Protein AF-A0A3C0E566-F1 (afdb_monomer_lite)

Radius of gyration: 20.08 Å; chains: 1; bounding box: 46×47×48 Å

pLDDT: mean 87.59, std 10.32, range [46.97, 98.12]

Foldseek 3Di:
DPQDLVLLVVLLVLLLVQLVVQPFLAFAQHLLVSLLLLLLNCVLVVPVVSLVSSVVSLVCSLPDPDLDLFHNRDLLRSLQSVLLCCVVVSDPDDSCVSCVVVVVSNLVVLVVQLVCCVPPNDHDLRRLCSLLSLQVVCVRPVDPSSLVSSVSSLVSLLVSLVVLLVCVVVVPPPRDPVVSLVSLLSSLLSCLRRNPDQRDVVSLVSVLVCVVVVNDAADLSSLLSQCSSCVVVVPVSSNVSSLVRNLVNLVVDDLQQEALQVLLLLLLRDDPDPSSVVSVVVSCCQCRPPPPVSNVVSNVNNQDPVSSSCGPNSNSSSVSVSSSCVVVVDCSCVSVSND

Sequence (339 aa):
MEINEALIKKAAEHVMLNSCSVSSSGLFNGKAGMSLALFEVARFLEDEYIEDQALQTLQESLLTKTNNPGFENGLSGIGYVLLYLTKNKLVEADFDELFGDKLQFIYEHADKLCDDFITNGVLPMCDMRMIYFLDIYHKCVDSNRSSELKEKLLTVYCEKLRNLLSDTLREKEGVSKIDYMLYLEEFIKMADKCCNSVLPSVLVDSYISEYEDGRWMSRVLLSNSLYVMSEKAGNQRWKDSALCQTDIALQSVDVRVETLRTMTDILFCNLPLKSYQEKSDEIRNHLFTTDGQKLTQNLSRAISHKNMSAGYASGMSRLLLCAVNEYTGRKRNEVLRPL

Secondary structure (DSSP, 8-state):
----HHHHHHHHHHHHHHHTT----STTTSHHHHHHHHHHHHHHHT-HHHHHHHHHHHHHHHT------STTTSHHHHHHHHHHHHHTTSS---HHHHHHHHHHHHHHHHHHHHHHHHHH----GGGTTHHHHHHHHHHHH--HHHHHHHHHHHHHHHHHHHHHHHHHHTT-TT--HHHHHHHHHHHHHHHHHH-SSPPPHHHHHHHHHHHHTTSS---HHHHHHHHHHHHHHT-HHHHHHHHHHHHHHHHT--TTTS-HHHHHHHHH-----HHHHHHHHHHHHHHS-S-HHHHHHHHHHHS-TT----STTTTHHHHHHHHHHHHH---GGGGTTT-

Structure (mmCIF, N/CA/C/O backbone):
data_AF-A0A3C0E566-F1
#
_entry.id   AF-A0A3C0E566-F1
#
loop_
_atom_site.group_PDB
_atom_site.id
_atom_site.type_symbol
_atom_site.label_atom_id
_atom_site.label_alt_id
_atom_site.label_comp_id
_atom_site.label_asym_id
_atom_site.label_entity_id
_atom_site.label_seq_id
_atom_site.pdbx_PDB_ins_code
_atom_site.Cartn_x
_atom_site.Cartn_y
_atom_site.Cartn_z
_atom_site.occupancy
_atom_site.B_iso_or_equiv
_atom_site.auth_seq_id
_atom_site.auth_comp_id
_atom_site.auth_asym_id
_atom_site.auth_atom_id
_atom_site.pdbx_PDB_model_num
ATOM 1 N N . MET A 1 1 ? -14.473 -21.665 8.956 1.00 48.22 1 MET A N 1
ATOM 2 C CA . MET A 1 1 ? -13.443 -21.375 9.972 1.00 48.22 1 MET A CA 1
ATOM 3 C C . MET A 1 1 ? -14.029 -20.304 10.873 1.00 48.22 1 MET A C 1
ATOM 5 O O . MET A 1 1 ? -14.345 -19.241 10.360 1.00 48.22 1 MET A O 1
ATOM 9 N N . GLU A 1 2 ? -14.298 -20.601 12.145 1.00 51.53 2 GLU A N 1
ATOM 10 C CA . GLU A 1 2 ? -14.760 -19.578 13.095 1.00 51.53 2 GLU A CA 1
ATOM 11 C C . GLU A 1 2 ? -13.546 -18.750 13.517 1.00 51.53 2 GLU A C 1
ATOM 13 O O . GLU A 1 2 ? -12.666 -19.233 14.230 1.00 51.53 2 GLU A O 1
ATOM 18 N N . ILE A 1 3 ? -13.451 -17.521 13.012 1.00 60.03 3 ILE A N 1
ATOM 19 C CA . ILE A 1 3 ? -12.463 -16.556 13.492 1.00 60.03 3 ILE A CA 1
ATOM 20 C C . ILE A 1 3 ? -12.854 -16.195 14.925 1.00 60.03 3 ILE A C 1
ATOM 22 O O . ILE A 1 3 ? -13.964 -15.736 15.180 1.00 60.03 3 ILE A O 1
ATOM 26 N N . ASN A 1 4 ? -11.944 -16.449 15.861 1.00 73.06 4 ASN A N 1
ATOM 27 C CA . ASN A 1 4 ? -12.194 -16.298 17.287 1.00 73.06 4 ASN A CA 1
ATOM 28 C C . ASN A 1 4 ? -12.083 -14.817 17.692 1.00 73.06 4 ASN A C 1
ATOM 30 O O . ASN A 1 4 ? -11.008 -14.227 17.598 1.00 73.06 4 ASN A O 1
ATOM 34 N N . GLU A 1 5 ? -13.160 -14.211 18.183 1.00 79.25 5 GLU A N 1
ATOM 35 C CA . GLU A 1 5 ? -13.158 -12.830 18.694 1.00 79.25 5 GLU A CA 1
ATOM 36 C C . GLU A 1 5 ? -12.088 -12.606 19.775 1.00 79.25 5 GLU A C 1
ATOM 38 O O . GLU A 1 5 ? -11.439 -11.560 19.802 1.00 79.25 5 GLU A O 1
ATOM 43 N N . ALA A 1 6 ? -11.795 -13.622 20.598 1.00 77.06 6 ALA A N 1
ATOM 44 C CA . ALA A 1 6 ? -10.725 -13.557 21.593 1.00 77.06 6 ALA A CA 1
ATOM 45 C C . ALA A 1 6 ? -9.328 -13.417 20.957 1.00 77.06 6 ALA A C 1
ATOM 47 O O . ALA A 1 6 ? -8.440 -12.788 21.534 1.00 77.06 6 ALA A O 1
ATOM 48 N N . LEU A 1 7 ? -9.125 -13.973 19.756 1.00 76.38 7 LEU A N 1
ATOM 49 C CA . LEU A 1 7 ? -7.888 -13.814 18.986 1.00 76.38 7 LEU A CA 1
ATOM 50 C C . LEU A 1 7 ? -7.750 -12.381 18.475 1.00 76.38 7 LEU A C 1
ATOM 52 O O . LEU A 1 7 ? -6.682 -11.787 18.623 1.00 76.38 7 LEU A O 1
ATOM 56 N N . ILE A 1 8 ? -8.829 -11.820 17.919 1.00 83.44 8 ILE A N 1
ATOM 5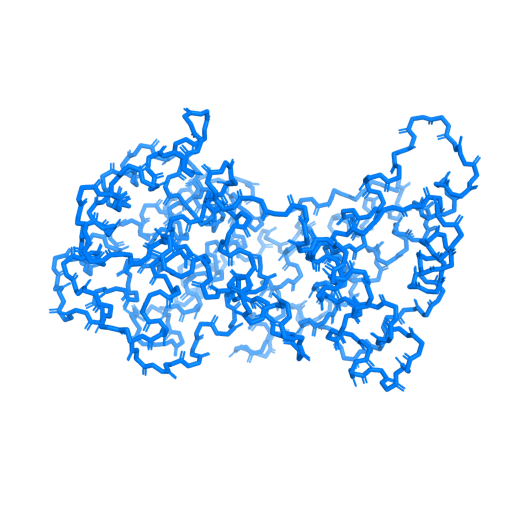7 C CA . ILE A 1 8 ? -8.860 -10.428 17.450 1.00 83.44 8 ILE A CA 1
ATOM 58 C C . ILE A 1 8 ? -8.582 -9.481 18.620 1.00 83.44 8 ILE A C 1
ATOM 60 O O . ILE A 1 8 ? -7.724 -8.608 18.501 1.00 83.44 8 ILE A O 1
ATOM 64 N N . LYS A 1 9 ? -9.222 -9.707 19.774 1.00 85.62 9 LYS A N 1
ATOM 65 C CA . LYS A 1 9 ? -9.012 -8.904 20.983 1.00 85.62 9 LYS A CA 1
ATOM 66 C C . LYS A 1 9 ? -7.562 -8.959 21.470 1.00 85.62 9 LYS A C 1
ATOM 68 O O . LYS A 1 9 ? -6.945 -7.916 21.655 1.00 85.62 9 LYS A O 1
ATOM 73 N N . LYS A 1 10 ? -6.961 -10.151 21.557 1.00 80.12 10 LYS A N 1
ATOM 74 C CA . LYS A 1 10 ? -5.549 -10.311 21.952 1.00 80.12 10 LYS A CA 1
ATOM 75 C C . LYS A 1 10 ? -4.575 -9.641 20.971 1.00 80.12 10 LYS A C 1
ATOM 77 O O . LYS A 1 10 ? -3.567 -9.065 21.378 1.00 80.12 10 LYS A O 1
ATOM 82 N N . ALA A 1 11 ? -4.846 -9.724 19.670 1.00 81.38 11 ALA A N 1
ATOM 83 C CA . ALA A 1 11 ? -4.032 -9.051 18.661 1.00 81.38 11 ALA A CA 1
ATOM 84 C C . ALA A 1 11 ? -4.192 -7.520 18.727 1.00 81.38 11 ALA A C 1
ATOM 86 O O . ALA A 1 11 ? -3.204 -6.802 18.576 1.00 81.38 11 ALA A O 1
ATOM 87 N N . ALA A 1 12 ? -5.395 -7.018 19.020 1.00 88.69 12 ALA A N 1
ATOM 88 C CA . ALA A 1 12 ? -5.642 -5.598 19.254 1.00 88.69 12 ALA A CA 1
ATOM 89 C C . ALA A 1 12 ? -4.923 -5.095 20.514 1.00 88.69 12 ALA A C 1
ATOM 91 O O . ALA A 1 12 ? -4.249 -4.072 20.447 1.00 88.69 12 ALA A O 1
ATOM 92 N N . GLU A 1 13 ? -4.953 -5.846 21.619 1.00 86.69 13 GLU A N 1
ATOM 93 C CA . GLU A 1 13 ? -4.170 -5.557 22.833 1.00 86.69 13 GLU A CA 1
ATOM 94 C C . GLU A 1 13 ? -2.675 -5.432 22.532 1.00 86.69 13 GLU A C 1
ATOM 96 O O . GLU A 1 13 ? -2.017 -4.503 22.999 1.00 86.69 13 GLU A O 1
ATOM 101 N N . HIS A 1 14 ? -2.136 -6.319 21.692 1.00 83.38 14 HIS A N 1
ATOM 102 C CA . HIS A 1 14 ? -0.751 -6.212 21.251 1.00 83.38 14 HIS A CA 1
ATOM 103 C C . HIS A 1 14 ? -0.494 -4.913 20.472 1.00 83.38 14 HIS A C 1
ATOM 105 O O . HIS A 1 14 ? 0.504 -4.242 20.726 1.00 83.38 14 HIS A O 1
ATOM 111 N N . VAL A 1 15 ? -1.378 -4.528 19.547 1.00 87.19 15 VAL A N 1
ATOM 112 C CA . VAL A 1 15 ? -1.248 -3.263 18.802 1.00 87.19 15 VAL A CA 1
ATOM 113 C C . VAL A 1 15 ? -1.326 -2.060 19.749 1.00 87.19 15 VAL A C 1
ATOM 115 O O . VAL A 1 15 ? -0.464 -1.189 19.664 1.00 87.19 15 VAL A O 1
ATOM 118 N N . MET A 1 16 ? -2.270 -2.038 20.694 1.00 90.00 16 MET A N 1
ATOM 119 C CA . MET A 1 16 ? -2.403 -0.966 21.693 1.00 90.00 16 MET A CA 1
ATOM 120 C C . MET A 1 16 ? -1.145 -0.826 22.562 1.00 90.00 16 MET A C 1
ATOM 122 O O . MET A 1 16 ? -0.615 0.267 22.712 1.00 90.00 16 MET A O 1
ATOM 126 N N . LEU A 1 17 ? -0.594 -1.929 23.080 1.00 85.94 17 LEU A N 1
ATOM 127 C CA . LEU A 1 17 ? 0.624 -1.880 23.902 1.00 85.94 17 LEU A CA 1
ATOM 128 C C . LEU A 1 17 ? 1.835 -1.338 23.132 1.00 85.94 17 LEU A C 1
ATOM 130 O O . LEU A 1 17 ? 2.677 -0.636 23.692 1.00 85.94 17 LEU A O 1
ATOM 134 N N . ASN A 1 18 ? 1.933 -1.665 21.844 1.00 82.19 18 ASN A N 1
ATOM 135 C CA . ASN A 1 18 ? 3.047 -1.223 21.018 1.00 82.19 18 ASN A CA 1
ATOM 136 C C . ASN A 1 18 ? 2.892 0.224 20.534 1.00 82.19 18 ASN A C 1
ATOM 138 O O . ASN A 1 18 ? 3.918 0.871 20.310 1.00 82.19 18 ASN A O 1
ATOM 142 N N . SER A 1 19 ? 1.670 0.756 20.389 1.00 83.75 19 SER A N 1
ATOM 143 C CA . SER A 1 19 ? 1.459 2.122 19.874 1.00 83.75 19 SER A CA 1
ATOM 144 C C . SER A 1 19 ? 2.127 3.169 20.767 1.00 83.75 19 SER A C 1
ATOM 146 O O . SER A 1 19 ? 2.705 4.129 20.256 1.00 83.75 19 SER A O 1
ATOM 148 N N . CYS A 1 20 ? 2.189 2.912 22.077 1.00 80.56 20 CYS A N 1
ATOM 149 C CA . CYS A 1 20 ? 2.892 3.725 23.070 1.00 80.56 20 CYS A CA 1
ATOM 150 C C . CYS A 1 20 ? 4.398 3.901 22.790 1.00 80.56 20 CYS A C 1
ATOM 152 O O . CYS A 1 20 ? 5.000 4.877 23.234 1.00 80.56 20 CYS A O 1
ATOM 154 N N . SER A 1 21 ? 5.022 2.961 22.076 1.00 80.69 21 SER A N 1
ATOM 155 C CA . SER A 1 21 ? 6.476 2.920 21.840 1.00 80.69 21 SER A CA 1
ATOM 156 C C . SER A 1 21 ? 6.900 3.375 20.439 1.00 80.69 21 SER A C 1
ATOM 158 O O . SER A 1 21 ? 8.085 3.589 20.182 1.00 80.69 21 SER A O 1
ATOM 160 N N . VAL A 1 22 ? 5.941 3.527 19.522 1.00 82.94 22 VAL A N 1
ATOM 161 C CA . VAL A 1 22 ? 6.206 3.879 18.125 1.00 82.94 22 VAL A CA 1
ATOM 162 C C . VAL A 1 22 ? 6.379 5.393 17.995 1.00 82.94 22 VAL A C 1
ATOM 164 O O . VAL A 1 22 ? 5.516 6.168 18.397 1.00 82.94 22 VAL A O 1
ATOM 167 N N . SER A 1 23 ? 7.495 5.819 17.400 1.00 82.19 23 SER A N 1
ATOM 168 C CA . SER A 1 23 ? 7.801 7.236 17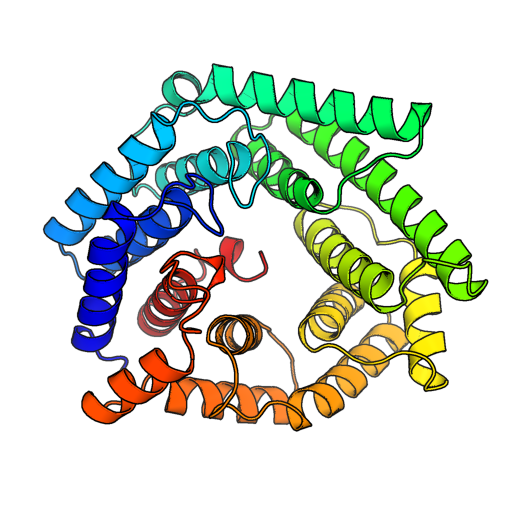.152 1.00 82.19 23 SER A CA 1
ATOM 169 C C . SER A 1 23 ? 7.334 7.744 15.786 1.00 82.19 23 SER A C 1
ATOM 171 O O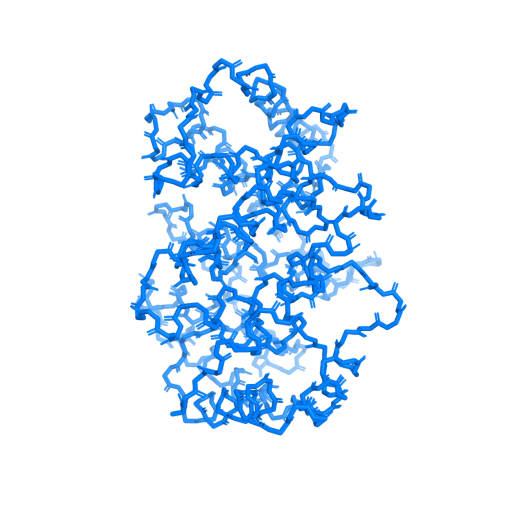 . SER A 1 23 ? 7.228 8.952 15.589 1.00 82.19 23 SER A O 1
ATOM 173 N N . SER A 1 24 ? 7.071 6.844 14.835 1.00 86.25 24 SER A N 1
ATOM 174 C CA . SER A 1 24 ? 6.545 7.203 13.516 1.00 86.25 24 SER A CA 1
ATOM 175 C C . SER A 1 24 ? 5.040 7.466 13.587 1.00 86.25 24 SER A C 1
ATOM 177 O O . SER A 1 24 ? 4.318 6.833 14.361 1.00 86.25 24 SER A O 1
ATOM 179 N N . SER A 1 25 ? 4.547 8.368 12.743 1.00 89.25 25 SER A N 1
ATOM 180 C CA . SER A 1 25 ? 3.140 8.795 12.781 1.00 89.25 25 SER A CA 1
ATOM 181 C C . SER A 1 25 ? 2.348 8.385 11.546 1.00 89.25 25 SER A C 1
ATOM 183 O O . SER A 1 25 ? 1.128 8.288 11.641 1.00 89.25 25 SER A O 1
ATOM 185 N N . GLY A 1 26 ? 3.017 8.072 10.430 1.00 90.06 26 GLY A N 1
ATOM 186 C CA . GLY A 1 26 ? 2.381 7.664 9.171 1.00 90.06 26 GLY A CA 1
ATOM 187 C C . GLY A 1 26 ? 1.670 6.307 9.208 1.00 90.06 26 GLY A C 1
ATOM 188 O O . GLY A 1 26 ? 1.509 5.687 10.259 1.00 90.06 26 GLY A O 1
ATOM 189 N N . LEU A 1 27 ? 1.230 5.832 8.040 1.00 90.31 27 LEU A N 1
ATOM 190 C CA . LEU A 1 27 ? 0.408 4.623 7.947 1.00 90.31 27 LEU A CA 1
ATOM 191 C C . LEU A 1 27 ? 1.218 3.343 8.204 1.00 90.31 27 LEU A C 1
ATOM 193 O O . LEU A 1 27 ? 0.841 2.520 9.030 1.00 90.31 27 LEU A O 1
ATOM 197 N N . PHE A 1 28 ? 2.330 3.152 7.494 1.00 86.88 28 PHE A N 1
ATOM 198 C CA . PHE A 1 28 ? 3.031 1.865 7.462 1.00 86.88 28 PHE A CA 1
ATOM 199 C C . PHE A 1 28 ? 3.712 1.541 8.778 1.00 86.88 28 PHE A C 1
ATOM 201 O O . PHE A 1 28 ? 3.502 0.476 9.354 1.00 86.88 28 PHE A O 1
ATOM 208 N N . ASN A 1 29 ? 4.532 2.463 9.258 1.00 84.06 29 ASN A N 1
ATOM 209 C CA . ASN A 1 29 ? 5.354 2.203 10.434 1.00 84.06 29 ASN A CA 1
ATOM 210 C C . ASN A 1 29 ? 4.883 2.988 11.655 1.00 84.06 29 ASN A C 1
ATOM 212 O O . ASN A 1 29 ? 5.578 2.971 12.667 1.00 84.06 29 ASN A O 1
ATOM 216 N N . GLY A 1 30 ? 3.754 3.694 11.549 1.00 87.88 30 GLY A N 1
ATOM 217 C CA . GLY A 1 30 ? 3.347 4.690 12.523 1.00 87.88 30 GLY A CA 1
ATOM 218 C C . GLY A 1 30 ? 1.956 4.504 13.111 1.00 87.88 30 GLY A C 1
ATOM 219 O O . GLY A 1 30 ? 1.185 3.615 12.740 1.00 87.88 30 GLY A O 1
ATOM 220 N N . LYS A 1 31 ? 1.655 5.394 14.058 1.00 92.31 31 LYS A N 1
ATOM 221 C CA . LYS A 1 31 ? 0.421 5.392 14.850 1.00 92.31 31 LYS A CA 1
ATOM 222 C C . LYS A 1 31 ? -0.851 5.488 14.007 1.00 92.31 31 LYS A C 1
ATOM 224 O O . LYS A 1 31 ? -1.850 4.890 14.390 1.00 92.31 31 LYS A O 1
ATOM 229 N N . ALA A 1 32 ? -0.829 6.155 12.849 1.00 93.25 32 ALA A N 1
ATOM 230 C CA . ALA A 1 32 ? -2.021 6.270 12.005 1.00 93.25 32 ALA A CA 1
ATOM 231 C C . ALA A 1 32 ? -2.500 4.907 11.468 1.00 93.25 32 ALA A C 1
ATOM 233 O O . ALA A 1 32 ? -3.693 4.618 11.484 1.00 93.25 32 ALA A O 1
ATOM 234 N N . GLY A 1 33 ? -1.598 4.024 11.025 1.00 91.50 33 GLY A N 1
ATOM 235 C CA . GLY A 1 33 ? -2.018 2.688 10.575 1.00 91.50 33 GLY A CA 1
ATOM 236 C C . GLY A 1 33 ? -2.496 1.794 11.712 1.00 91.50 33 GLY A C 1
ATOM 237 O O . GLY A 1 33 ? -3.386 0.965 11.516 1.00 91.50 33 GLY A O 1
ATOM 238 N N . MET A 1 34 ? -1.937 1.990 12.907 1.00 92.06 34 MET A N 1
ATOM 239 C CA . MET A 1 34 ? -2.367 1.291 14.115 1.00 92.06 34 MET A CA 1
ATOM 240 C C . MET A 1 34 ? -3.773 1.731 14.527 1.00 92.06 34 MET A C 1
ATOM 242 O O . MET A 1 34 ? -4.631 0.872 14.721 1.00 92.06 34 MET A O 1
ATOM 246 N N . SER A 1 35 ? -4.036 3.042 14.589 1.00 94.94 35 SER A N 1
ATOM 247 C CA . SER A 1 35 ? -5.359 3.569 14.940 1.00 94.94 35 SER A CA 1
ATOM 248 C C . SER A 1 35 ? -6.424 3.124 13.947 1.00 94.94 35 SER A C 1
ATOM 250 O O . SER A 1 35 ? -7.491 2.691 14.370 1.00 94.94 35 SER A O 1
ATOM 252 N N . LEU A 1 36 ? -6.124 3.128 12.642 1.00 93.88 36 LEU A N 1
ATOM 253 C CA . LEU A 1 36 ? -7.052 2.639 11.623 1.00 93.88 36 LEU A CA 1
ATOM 254 C C . LEU A 1 36 ? -7.506 1.201 11.910 1.00 93.88 36 LEU A C 1
ATOM 256 O O . LEU A 1 36 ? -8.701 0.910 11.871 1.00 93.88 36 LEU A O 1
ATOM 260 N N . ALA A 1 37 ? -6.563 0.298 12.196 1.00 92.19 37 ALA A N 1
ATOM 261 C CA . ALA A 1 37 ? -6.901 -1.092 12.487 1.00 92.19 37 ALA A CA 1
ATOM 262 C C . ALA A 1 37 ? -7.684 -1.229 13.798 1.00 92.19 37 ALA A C 1
ATOM 264 O O . ALA A 1 37 ? -8.624 -2.019 13.857 1.00 92.19 37 ALA A O 1
ATOM 265 N N . LEU A 1 38 ? -7.338 -0.445 14.822 1.00 94.50 38 LEU A N 1
ATOM 266 C CA . LEU A 1 38 ? -8.049 -0.452 16.098 1.00 94.50 38 LEU A CA 1
ATOM 267 C C . LEU A 1 38 ? -9.488 0.063 15.963 1.00 94.50 38 LEU A C 1
ATOM 269 O O . LEU A 1 38 ? -10.377 -0.571 16.511 1.00 94.50 38 LEU A O 1
ATOM 273 N N . PHE A 1 39 ? -9.755 1.111 15.175 1.00 95.31 39 PHE A N 1
ATOM 274 C CA . PHE A 1 39 ? -11.127 1.572 14.906 1.00 95.31 39 PHE A CA 1
ATOM 275 C C . PHE A 1 39 ? -11.980 0.505 14.210 1.00 95.31 39 PHE A C 1
ATOM 277 O O . PHE A 1 39 ? -13.151 0.312 14.541 1.00 95.31 39 PHE A O 1
ATOM 284 N N . GLU A 1 40 ? -11.405 -0.212 13.241 1.00 92.44 40 GLU A N 1
ATOM 285 C CA . GLU A 1 40 ? -12.104 -1.308 12.565 1.00 92.44 40 GLU A CA 1
ATOM 286 C C . GLU A 1 40 ? -12.416 -2.467 13.519 1.00 92.44 40 GLU A C 1
ATOM 288 O O . GLU A 1 40 ? -13.513 -3.027 13.461 1.00 92.44 40 GLU A O 1
ATOM 293 N N . VAL A 1 41 ? -11.488 -2.790 14.424 1.00 92.44 41 VAL A N 1
ATOM 294 C CA . VAL A 1 41 ? -11.697 -3.801 15.469 1.00 92.44 41 VAL A CA 1
ATOM 295 C C . VAL A 1 41 ? -12.719 -3.341 16.507 1.00 92.44 41 VAL A C 1
ATOM 297 O O . VAL A 1 41 ? -13.609 -4.118 16.836 1.00 92.44 41 VAL A O 1
ATOM 300 N N . ALA A 1 42 ? -12.633 -2.103 16.993 1.00 94.69 42 ALA A N 1
ATOM 301 C CA . ALA A 1 42 ? -13.544 -1.551 17.992 1.00 94.69 42 ALA A CA 1
ATOM 302 C C . ALA A 1 42 ? -14.990 -1.591 17.500 1.00 94.69 42 ALA A C 1
ATOM 304 O O . ALA A 1 42 ? -15.860 -2.138 18.168 1.00 94.69 42 ALA A O 1
ATOM 305 N N . ARG A 1 43 ? -15.228 -1.135 16.264 1.00 92.00 43 ARG A N 1
ATOM 306 C CA . ARG A 1 43 ? -16.548 -1.224 15.631 1.00 92.00 43 ARG A CA 1
ATOM 307 C C . ARG A 1 43 ? -17.014 -2.666 15.443 1.00 92.00 43 ARG A C 1
ATOM 309 O O . ARG A 1 43 ? -18.212 -2.921 15.439 1.00 92.00 43 ARG A O 1
ATOM 316 N N . PHE A 1 44 ? -16.096 -3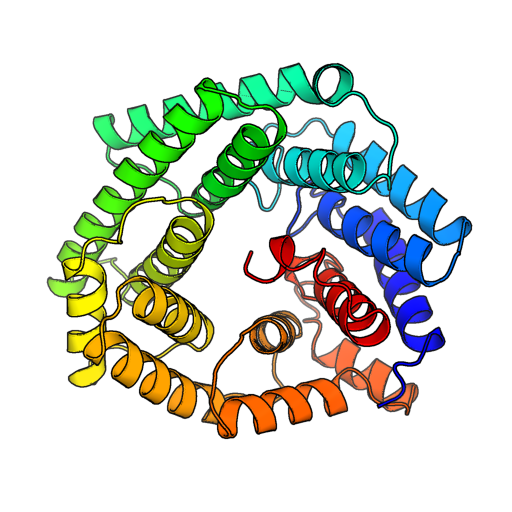.587 15.161 1.00 90.25 44 PHE A N 1
ATOM 317 C CA . PHE A 1 44 ? -16.435 -4.994 14.974 1.00 90.25 44 PHE A CA 1
ATOM 318 C C . PHE A 1 44 ? -16.848 -5.666 16.290 1.00 90.25 44 PHE A C 1
ATOM 320 O O . PHE A 1 44 ? -17.840 -6.385 16.303 1.00 90.25 44 PHE A O 1
ATOM 327 N N . LEU A 1 45 ? -16.100 -5.420 17.366 1.00 91.62 45 LEU A N 1
ATOM 328 C CA . LEU A 1 45 ? -16.344 -5.994 18.691 1.00 91.62 45 LEU A CA 1
ATOM 329 C C . LEU A 1 45 ? -17.356 -5.198 19.528 1.00 91.62 45 LEU A C 1
ATOM 331 O O . LEU A 1 45 ? -17.706 -5.654 20.611 1.00 91.62 45 LEU A O 1
ATOM 335 N N . GLU A 1 46 ? -17.778 -4.023 19.053 1.00 93.19 46 GLU A N 1
ATOM 336 C CA . GLU A 1 46 ? -18.557 -3.041 19.823 1.00 93.19 46 GLU A CA 1
ATOM 337 C C . GLU A 1 46 ? -17.869 -2.706 21.165 1.00 93.19 46 GLU A C 1
ATOM 339 O O . GLU A 1 46 ? -18.496 -2.641 22.219 1.00 93.19 46 GLU A O 1
ATOM 344 N N . ASP A 1 47 ? -16.540 -2.540 21.125 1.00 95.44 47 ASP A N 1
ATOM 345 C CA . ASP A 1 47 ? -15.683 -2.360 22.305 1.00 95.44 47 ASP A CA 1
ATOM 346 C C . ASP A 1 47 ? -15.208 -0.899 22.417 1.00 95.44 47 ASP A C 1
ATOM 348 O O . ASP A 1 47 ? -14.242 -0.490 21.764 1.00 95.44 47 ASP A O 1
ATOM 352 N N . GLU A 1 48 ? -15.895 -0.122 23.264 1.00 96.56 48 GLU A N 1
ATOM 353 C CA . GLU A 1 48 ? -15.627 1.307 23.509 1.00 96.56 48 GLU A CA 1
ATOM 354 C C . GLU A 1 48 ? -14.195 1.562 24.005 1.00 96.56 48 GLU A C 1
ATOM 356 O O . GLU A 1 48 ? -13.576 2.559 23.644 1.00 96.56 48 GLU A O 1
ATOM 361 N N . TYR A 1 49 ? -13.612 0.637 24.777 1.00 96.50 49 TYR A N 1
ATOM 362 C CA . TYR A 1 49 ? -12.242 0.804 25.264 1.00 96.50 49 TYR A CA 1
ATOM 363 C C . TYR A 1 49 ? -11.232 0.776 24.111 1.00 96.50 49 TYR A C 1
ATOM 365 O O . TYR A 1 49 ? -10.296 1.577 24.082 1.00 96.50 49 TYR A O 1
ATOM 373 N N . ILE A 1 50 ? -11.417 -0.124 23.140 1.00 96.19 50 ILE A N 1
ATOM 374 C CA . ILE A 1 50 ? -10.555 -0.174 21.950 1.00 96.19 50 ILE A CA 1
ATOM 375 C C . ILE A 1 50 ? -10.750 1.089 21.103 1.00 96.19 50 ILE A C 1
ATOM 377 O O . 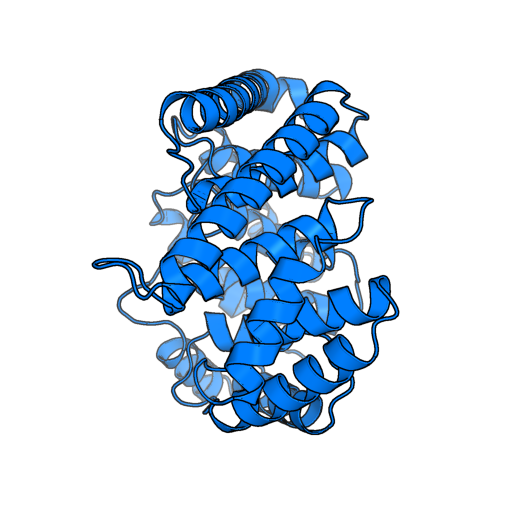ILE A 1 50 ? -9.774 1.602 20.552 1.00 96.19 50 ILE A O 1
ATOM 381 N N . GLU A 1 51 ? -11.977 1.606 21.015 1.00 97.62 51 GLU A N 1
ATOM 382 C CA . GLU A 1 51 ? -12.280 2.848 20.299 1.00 97.62 51 GLU A CA 1
ATOM 383 C C . GLU A 1 51 ? -11.563 4.055 20.917 1.00 97.62 51 GLU A C 1
ATOM 385 O O . GLU A 1 51 ? -10.863 4.779 20.205 1.00 97.62 51 GLU A O 1
ATOM 390 N N . ASP A 1 52 ? -11.635 4.216 22.240 1.00 97.56 52 ASP A N 1
ATOM 391 C CA . ASP A 1 52 ? -10.947 5.285 22.972 1.00 97.56 52 ASP A CA 1
ATOM 392 C C . ASP A 1 52 ? -9.427 5.237 22.750 1.00 97.56 52 ASP A C 1
ATOM 394 O O . ASP A 1 52 ? -8.782 6.257 22.484 1.00 97.56 52 ASP A O 1
ATOM 398 N N . GLN A 1 53 ? -8.837 4.036 22.794 1.00 96.31 53 GLN A N 1
ATOM 399 C CA . GLN A 1 53 ? -7.411 3.844 22.513 1.00 96.31 53 GLN A CA 1
ATOM 400 C C . GLN A 1 53 ? -7.062 4.147 21.047 1.00 96.31 53 GLN A C 1
ATOM 402 O O . GLN A 1 53 ? -6.002 4.722 20.762 1.00 96.31 53 GLN A O 1
ATOM 407 N N . ALA A 1 54 ? -7.939 3.793 20.103 1.00 96.75 54 ALA A N 1
ATOM 408 C CA . ALA A 1 54 ? -7.772 4.114 18.688 1.00 96.75 54 ALA A CA 1
ATOM 409 C C . ALA A 1 54 ? -7.791 5.633 18.457 1.00 96.75 54 ALA A C 1
ATOM 411 O O . ALA A 1 54 ? -6.925 6.158 17.746 1.00 96.75 54 ALA A O 1
ATOM 412 N N . LEU A 1 55 ? -8.725 6.340 19.101 1.00 97.50 55 LEU A N 1
ATOM 413 C CA . LEU A 1 55 ? -8.857 7.791 19.025 1.00 97.50 55 LEU A CA 1
ATOM 414 C C . LEU A 1 55 ? -7.638 8.500 19.616 1.00 97.50 55 LEU A C 1
ATOM 416 O O . LEU A 1 55 ? -7.064 9.363 18.951 1.00 97.50 55 LEU A O 1
ATOM 420 N N . GLN A 1 56 ? -7.188 8.097 20.807 1.00 96.50 56 GLN A N 1
ATOM 421 C CA . GLN A 1 56 ? -5.972 8.642 21.413 1.00 96.50 56 GLN A CA 1
ATOM 422 C C . GLN A 1 56 ? -4.759 8.445 20.488 1.00 96.50 56 GLN A C 1
ATOM 424 O O . GLN A 1 56 ? -4.012 9.385 20.209 1.00 96.50 56 GLN A O 1
ATOM 429 N N . THR A 1 57 ? -4.601 7.238 19.936 1.00 95.75 57 THR A N 1
ATOM 430 C CA . THR A 1 57 ? -3.503 6.915 19.013 1.00 95.75 57 THR A CA 1
ATOM 431 C C . THR A 1 57 ? -3.555 7.775 17.738 1.00 95.75 57 THR A C 1
ATOM 433 O O . THR A 1 57 ? -2.517 8.229 17.245 1.00 95.75 57 THR A O 1
ATOM 436 N N . LEU A 1 58 ? -4.753 8.044 17.201 1.00 96.62 58 LEU A N 1
ATOM 437 C CA . LEU A 1 58 ? -4.944 8.940 16.056 1.00 96.62 58 LEU A CA 1
ATOM 438 C C . LEU A 1 58 ? -4.582 10.392 16.398 1.00 96.62 58 LEU A C 1
ATOM 440 O O . LEU A 1 58 ? -3.872 11.036 15.626 1.00 96.62 58 LEU A O 1
ATOM 444 N N . GLN A 1 59 ? -5.039 10.902 17.544 1.00 96.00 59 GLN A N 1
ATOM 445 C CA . GLN A 1 59 ? -4.749 12.266 17.995 1.00 96.00 59 GLN A CA 1
ATOM 446 C C . GLN A 1 59 ? -3.242 12.498 18.144 1.00 96.00 59 GLN A C 1
ATOM 448 O O . GLN A 1 59 ? -2.721 13.507 17.670 1.00 96.00 59 GLN A O 1
ATOM 453 N N . GLU A 1 60 ? -2.514 11.539 18.717 1.00 94.62 60 GLU A N 1
ATOM 454 C CA . GLU A 1 60 ? -1.053 11.604 18.820 1.00 94.62 60 GLU A CA 1
ATOM 455 C C . GLU A 1 60 ? -0.378 11.700 17.442 1.00 94.62 60 GLU A C 1
ATOM 457 O O . GLU A 1 60 ? 0.570 12.470 17.258 1.00 94.62 60 GLU A O 1
ATOM 462 N N . SER A 1 61 ? -0.887 10.966 16.448 1.00 94.25 61 SER A N 1
ATOM 463 C CA . SER A 1 61 ? -0.407 11.063 15.068 1.00 94.25 61 SER A CA 1
ATOM 464 C C . SER A 1 61 ? -0.680 12.450 14.463 1.00 94.25 61 SER A C 1
ATOM 466 O O . SER A 1 61 ? 0.240 13.090 13.950 1.00 94.25 61 SER A O 1
ATOM 468 N N . LEU A 1 62 ? -1.905 12.970 14.602 1.00 94.56 62 LEU A N 1
ATOM 469 C CA . LEU A 1 62 ? -2.319 14.282 14.078 1.00 94.56 62 LEU A CA 1
ATOM 470 C C . LEU A 1 62 ? -1.545 15.461 14.689 1.00 94.56 62 LEU A C 1
ATOM 472 O O . LEU A 1 62 ? -1.290 16.458 14.004 1.00 94.56 62 LEU A O 1
ATOM 476 N N . LEU A 1 63 ? -1.166 15.345 15.964 1.00 92.94 63 LEU A N 1
ATOM 477 C CA . LEU A 1 63 ? -0.400 16.348 16.710 1.00 92.94 63 LEU A CA 1
ATOM 478 C C . LEU A 1 63 ? 1.119 16.228 16.504 1.00 92.94 63 LEU A C 1
ATOM 480 O O . LEU A 1 63 ? 1.882 17.059 17.006 1.00 92.94 63 LEU A O 1
ATOM 484 N N . THR A 1 64 ? 1.586 15.215 15.768 1.00 86.25 64 THR A N 1
ATOM 485 C CA . THR A 1 64 ? 3.018 15.021 15.534 1.00 86.25 64 THR A CA 1
ATOM 486 C C . THR A 1 64 ? 3.597 16.152 14.681 1.00 86.25 64 THR A C 1
ATOM 488 O O . THR A 1 64 ? 3.127 16.437 13.581 1.00 86.25 64 THR A O 1
ATOM 491 N N . LYS A 1 65 ? 4.709 16.735 15.143 1.00 85.62 65 LYS A N 1
ATOM 492 C CA . LYS A 1 65 ? 5.500 17.737 14.408 1.00 85.62 65 LYS A CA 1
ATOM 493 C C . LYS A 1 65 ? 6.474 17.083 13.418 1.00 85.62 65 LYS A C 1
ATOM 495 O O . LYS A 1 65 ? 7.687 17.225 13.551 1.00 85.62 65 LYS A O 1
ATOM 500 N N . THR A 1 66 ? 5.956 16.303 12.472 1.00 86.19 66 THR A N 1
ATOM 501 C CA . THR A 1 66 ? 6.772 15.662 11.428 1.00 86.19 66 THR A CA 1
ATOM 502 C C . THR A 1 66 ? 6.784 16.503 10.157 1.00 86.19 66 THR A C 1
ATOM 504 O O . THR A 1 66 ? 5.738 16.946 9.698 1.00 86.19 66 THR A O 1
ATOM 507 N N . ASN A 1 67 ? 7.968 16.669 9.565 1.00 87.38 67 ASN A N 1
ATOM 508 C CA . ASN A 1 67 ? 8.141 17.287 8.245 1.00 87.38 67 ASN A CA 1
ATOM 509 C C . ASN A 1 67 ? 8.266 16.232 7.136 1.00 87.38 67 ASN A C 1
ATOM 511 O O . ASN A 1 67 ? 8.719 16.541 6.039 1.00 87.38 67 ASN A O 1
ATOM 515 N N . ASN A 1 68 ? 7.942 14.969 7.424 1.00 92.88 68 ASN A N 1
ATOM 516 C CA . ASN A 1 68 ? 7.935 13.915 6.420 1.00 92.88 68 ASN A CA 1
ATOM 517 C C . ASN A 1 68 ? 6.584 13.939 5.683 1.00 92.88 68 ASN A C 1
ATOM 519 O O . ASN A 1 68 ? 5.571 13.639 6.313 1.00 92.88 68 ASN A O 1
ATOM 523 N N . PRO A 1 69 ? 6.527 14.258 4.380 1.00 93.44 69 PRO A N 1
ATOM 524 C CA . PRO A 1 69 ? 5.274 14.270 3.625 1.00 93.44 69 PRO A CA 1
ATOM 525 C C . PRO A 1 69 ? 4.853 12.868 3.157 1.00 93.44 69 PRO A C 1
ATOM 527 O O . PRO A 1 69 ? 3.698 12.661 2.781 1.00 93.44 69 PRO A O 1
ATOM 530 N N . GLY A 1 70 ? 5.769 11.896 3.188 1.00 91.88 70 GLY A N 1
ATOM 531 C CA . GLY A 1 70 ? 5.598 10.560 2.633 1.00 91.88 70 GLY A CA 1
ATOM 532 C C . GLY A 1 70 ? 4.522 9.724 3.327 1.00 91.88 70 GLY A C 1
ATOM 533 O O . GLY A 1 70 ? 4.112 9.977 4.459 1.00 91.88 70 GLY A O 1
ATOM 534 N N . PHE A 1 71 ? 4.062 8.689 2.633 1.00 90.50 71 PHE A N 1
ATOM 535 C CA . PHE A 1 71 ? 2.890 7.913 3.041 1.00 90.50 71 PHE A CA 1
ATOM 536 C C . PHE A 1 71 ? 3.185 6.947 4.196 1.00 90.50 71 PHE A C 1
ATOM 538 O O . PHE A 1 71 ? 2.393 6.766 5.122 1.00 90.50 71 PHE A O 1
ATOM 545 N N . GLU A 1 72 ? 4.365 6.329 4.165 1.00 88.44 72 GLU A N 1
ATOM 546 C CA . GLU A 1 72 ? 4.718 5.264 5.102 1.00 88.44 72 GLU A CA 1
ATOM 547 C C . GLU A 1 72 ? 4.922 5.761 6.537 1.00 88.44 72 GLU A C 1
ATOM 549 O O . GLU A 1 72 ? 4.556 5.082 7.498 1.00 88.44 72 GLU A O 1
ATOM 554 N N . ASN A 1 73 ? 5.516 6.946 6.671 1.00 88.88 73 ASN A N 1
ATOM 555 C CA . ASN A 1 73 ? 6.013 7.484 7.938 1.00 88.88 73 ASN A CA 1
ATOM 556 C C . ASN A 1 73 ? 5.506 8.899 8.238 1.00 88.88 73 ASN A C 1
ATOM 558 O O . ASN A 1 73 ? 5.811 9.445 9.298 1.00 88.88 73 ASN A O 1
ATOM 562 N N . GLY A 1 74 ? 4.766 9.503 7.312 1.00 92.12 74 GLY A N 1
ATOM 563 C CA . GLY A 1 74 ? 4.535 10.936 7.283 1.00 92.12 74 GLY A CA 1
ATOM 564 C C . GLY A 1 74 ? 3.097 11.340 6.985 1.00 92.12 74 GLY A C 1
ATOM 565 O O . GLY A 1 74 ? 2.157 10.549 7.086 1.00 92.12 74 GLY A O 1
ATOM 566 N N . LEU A 1 75 ? 2.952 12.617 6.642 1.00 95.94 75 LEU A N 1
ATOM 567 C CA . LEU A 1 75 ? 1.693 13.351 6.614 1.00 95.94 75 LEU A CA 1
ATOM 568 C C . LEU A 1 75 ? 0.671 12.751 5.644 1.00 95.94 75 LEU A C 1
ATOM 570 O O . LEU A 1 75 ? -0.485 12.609 6.025 1.00 95.94 75 LEU A O 1
ATOM 574 N N . SER A 1 76 ? 1.057 12.328 4.437 1.00 95.44 76 SER A N 1
ATOM 575 C CA . SER A 1 76 ? 0.081 11.753 3.492 1.00 95.44 76 SER A CA 1
ATOM 576 C C . SER A 1 76 ? -0.548 10.447 3.995 1.00 95.44 76 SER A C 1
ATOM 578 O O . SER A 1 76 ? -1.716 10.184 3.714 1.00 95.44 76 SER A O 1
ATOM 580 N N . GLY A 1 77 ? 0.167 9.662 4.810 1.00 94.25 77 GLY A N 1
ATOM 581 C CA . GLY A 1 77 ? -0.402 8.492 5.484 1.00 94.25 77 GLY A CA 1
ATOM 582 C C . GLY A 1 77 ? -1.387 8.870 6.592 1.00 94.25 77 GLY A C 1
ATOM 583 O O . GLY A 1 77 ? -2.437 8.246 6.722 1.00 94.25 77 GLY A O 1
ATOM 584 N N . ILE A 1 78 ? -1.076 9.919 7.360 1.00 95.75 78 ILE A N 1
ATOM 585 C CA . ILE A 1 78 ? -1.954 10.449 8.418 1.00 95.75 78 ILE A CA 1
ATOM 586 C C . ILE A 1 78 ? -3.243 11.008 7.807 1.00 95.75 78 ILE A C 1
ATOM 588 O O . ILE A 1 78 ? -4.337 10.648 8.238 1.00 95.75 78 ILE A O 1
ATOM 592 N N . GLY A 1 79 ? -3.112 11.836 6.767 1.00 95.88 79 GLY A N 1
ATOM 593 C CA . GLY A 1 79 ? -4.238 12.412 6.037 1.00 95.88 79 GLY A CA 1
ATOM 594 C C . GLY A 1 79 ? -5.118 11.331 5.414 1.00 95.88 79 GLY A C 1
ATOM 595 O O . GLY A 1 79 ? -6.339 11.387 5.531 1.00 95.88 79 GLY A O 1
ATOM 596 N N . TYR A 1 80 ? -4.522 10.289 4.828 1.00 95.00 80 TYR A N 1
ATOM 597 C CA . TYR A 1 80 ? -5.285 9.146 4.326 1.00 95.00 80 TYR A CA 1
ATOM 598 C C . TYR A 1 80 ? -6.124 8.473 5.423 1.00 95.00 80 TYR A C 1
ATOM 600 O O . TYR A 1 80 ? -7.307 8.211 5.206 1.00 95.00 80 TYR A O 1
ATOM 608 N N . VAL A 1 81 ? -5.543 8.220 6.602 1.00 94.69 81 VAL A N 1
ATOM 609 C CA . VAL A 1 81 ? -6.267 7.594 7.720 1.00 94.69 81 VAL A CA 1
ATOM 610 C C . VAL A 1 81 ? -7.402 8.481 8.214 1.00 94.69 81 VAL A C 1
ATOM 612 O O . VAL A 1 81 ? -8.516 7.986 8.358 1.00 94.69 81 VAL A O 1
ATOM 615 N N . LEU A 1 82 ? -7.160 9.779 8.420 1.00 96.31 82 LEU A N 1
ATOM 616 C CA . LEU A 1 82 ? -8.207 10.714 8.838 1.00 96.31 82 LEU A CA 1
ATOM 617 C C . LEU A 1 82 ? -9.374 10.707 7.840 1.00 96.31 82 LEU A C 1
ATOM 619 O O . LEU A 1 82 ? -10.521 10.502 8.226 1.00 96.31 82 LEU A O 1
ATOM 623 N N . LEU A 1 83 ? -9.071 10.823 6.546 1.00 94.56 83 LEU A N 1
ATOM 624 C CA . LEU A 1 83 ? -10.075 10.805 5.486 1.00 94.56 83 LEU A CA 1
ATOM 625 C C . LEU A 1 83 ? -10.851 9.479 5.439 1.00 94.56 83 LEU A C 1
ATOM 627 O O . LEU A 1 83 ? -12.072 9.480 5.268 1.00 94.56 83 LEU A O 1
ATOM 631 N N . TYR A 1 84 ? -10.161 8.347 5.609 1.00 93.31 84 TYR A N 1
ATOM 632 C CA . TYR A 1 84 ? -10.790 7.029 5.676 1.00 93.31 84 TYR A CA 1
ATOM 633 C C . TYR A 1 84 ? -11.774 6.939 6.847 1.00 93.31 84 TYR A C 1
ATOM 635 O O . TYR A 1 84 ? -12.918 6.517 6.652 1.00 93.31 84 TYR A O 1
ATOM 643 N N . LEU A 1 85 ? -11.346 7.332 8.048 1.00 94.31 85 LEU A N 1
ATOM 644 C CA . LEU A 1 85 ? -12.152 7.233 9.264 1.00 94.31 85 LEU A CA 1
ATOM 645 C C . LEU A 1 85 ? -13.387 8.138 9.189 1.00 94.31 85 LEU A C 1
ATOM 647 O O . LEU A 1 85 ? -14.497 7.660 9.437 1.00 94.31 85 LEU A O 1
ATOM 651 N N . THR A 1 86 ? -13.224 9.386 8.740 1.00 93.75 86 THR A N 1
ATOM 652 C CA . THR A 1 86 ? -14.337 10.327 8.554 1.00 93.75 86 THR A CA 1
ATOM 653 C C . THR A 1 86 ? -15.343 9.808 7.527 1.00 93.75 86 THR A C 1
ATOM 655 O O . THR A 1 86 ? -16.539 9.707 7.806 1.00 93.75 86 THR A O 1
ATOM 658 N N . LYS A 1 87 ? -14.877 9.369 6.348 1.00 91.06 87 LYS A N 1
ATOM 659 C CA . LYS A 1 87 ? -15.754 8.847 5.284 1.00 91.06 87 LYS A CA 1
ATOM 660 C C . LYS A 1 87 ? -16.545 7.612 5.718 1.00 91.06 87 LYS A C 1
ATOM 662 O O . LYS A 1 87 ? -17.679 7.409 5.281 1.00 91.06 87 LYS A O 1
ATOM 667 N N . ASN A 1 88 ? -15.951 6.777 6.566 1.00 90.19 88 ASN A N 1
ATOM 668 C CA . ASN A 1 88 ? -16.582 5.566 7.080 1.00 90.19 88 ASN A CA 1
ATOM 669 C C . ASN A 1 88 ? -17.399 5.790 8.362 1.00 90.19 88 ASN A C 1
ATOM 671 O O . ASN A 1 88 ? -17.887 4.800 8.917 1.00 90.19 88 ASN A O 1
ATOM 675 N N . LYS A 1 89 ? -17.580 7.047 8.798 1.00 92.75 89 LYS A N 1
ATOM 676 C CA . LYS A 1 89 ? -18.305 7.427 10.022 1.00 92.75 89 LYS A CA 1
ATOM 677 C C . LYS A 1 89 ? -17.755 6.740 11.277 1.00 92.75 89 LYS A C 1
ATOM 679 O O . LYS A 1 89 ? -18.519 6.331 12.142 1.00 92.75 89 LYS A O 1
ATOM 684 N N . LEU A 1 90 ? -16.437 6.545 11.312 1.00 92.88 90 LEU A N 1
ATOM 685 C CA . LEU A 1 90 ? -15.706 6.049 12.481 1.00 92.88 90 LEU A CA 1
ATOM 686 C C . LEU A 1 90 ? -15.228 7.201 13.367 1.00 92.88 90 LEU A C 1
ATOM 688 O O . LEU A 1 90 ? -14.994 7.007 14.548 1.00 92.88 90 LEU A O 1
ATOM 692 N N . VAL A 1 91 ? -15.070 8.390 12.786 1.00 95.19 91 VAL A N 1
ATOM 693 C CA . VAL A 1 91 ? -14.717 9.624 13.487 1.00 95.19 91 VAL A CA 1
ATOM 694 C C . VAL A 1 91 ? -15.527 10.762 12.872 1.00 95.19 91 VAL A C 1
ATOM 696 O O . VAL A 1 91 ? -15.698 10.813 11.653 1.00 95.19 91 VAL A O 1
ATOM 699 N N . GLU A 1 92 ? -16.019 11.674 13.703 1.00 94.56 92 GLU A N 1
ATOM 700 C CA . GLU A 1 92 ? -16.571 12.954 13.261 1.00 94.56 92 GLU A CA 1
ATOM 701 C C . GLU A 1 92 ? -15.461 14.007 13.315 1.00 94.56 92 GLU A C 1
ATOM 703 O O . GLU A 1 92 ? -14.925 14.308 14.380 1.00 94.56 92 GLU A O 1
ATOM 708 N N . ALA A 1 93 ? -15.055 14.509 12.151 1.00 93.44 93 ALA A N 1
ATOM 709 C CA . ALA A 1 93 ? -13.954 15.454 12.028 1.00 93.44 93 ALA A CA 1
ATOM 710 C C . ALA A 1 93 ? -14.105 16.301 10.763 1.00 93.44 93 ALA A C 1
ATOM 712 O O . ALA A 1 93 ? -14.412 15.762 9.695 1.00 93.44 93 ALA A O 1
ATOM 713 N N . ASP A 1 94 ? -13.813 17.595 10.878 1.00 94.88 94 ASP A N 1
ATOM 714 C CA . ASP A 1 94 ? -13.570 18.461 9.728 1.00 94.88 94 ASP A CA 1
ATOM 715 C C . ASP A 1 94 ? -12.120 18.260 9.259 1.00 94.88 94 ASP A C 1
ATOM 717 O O . ASP A 1 94 ? -11.158 18.499 9.994 1.00 94.88 94 ASP A O 1
ATOM 721 N N . PHE A 1 95 ? -11.962 17.735 8.043 1.00 95.00 95 PHE A N 1
ATOM 722 C CA . PHE A 1 95 ? -10.644 17.417 7.502 1.00 95.00 95 PHE A CA 1
ATOM 723 C C . PHE A 1 95 ? -9.809 18.675 7.266 1.00 95.00 95 PHE A C 1
ATOM 725 O O . PHE A 1 95 ? -8.614 18.677 7.566 1.00 95.00 95 PHE A O 1
ATOM 732 N N . ASP A 1 96 ? -10.419 19.725 6.723 1.00 93.88 96 ASP A N 1
ATOM 733 C CA . ASP A 1 96 ? -9.690 20.921 6.323 1.00 93.88 96 ASP A CA 1
ATOM 734 C C . ASP A 1 96 ? -9.276 21.722 7.562 1.00 93.88 96 ASP A C 1
ATOM 736 O O . ASP A 1 96 ? -8.134 22.181 7.629 1.00 93.88 96 ASP A O 1
ATOM 740 N N . GLU A 1 97 ? -10.128 21.780 8.593 1.00 95.50 97 GLU A N 1
ATOM 741 C CA . GLU A 1 97 ? -9.780 22.387 9.885 1.00 95.50 97 GLU A CA 1
ATOM 742 C C . GLU A 1 97 ? -8.596 21.673 10.564 1.00 95.50 97 GLU A C 1
ATOM 744 O O . GLU A 1 97 ? -7.679 22.316 11.077 1.00 95.50 97 GLU A O 1
ATOM 749 N N . LEU A 1 98 ? -8.572 20.335 10.553 1.00 95.50 98 LEU A N 1
ATOM 750 C CA . LEU A 1 98 ? -7.544 19.557 11.260 1.00 95.50 98 LEU A CA 1
ATOM 751 C C . LEU A 1 98 ? -6.254 19.336 10.453 1.00 95.50 98 LEU A C 1
ATOM 753 O O . LEU A 1 98 ? -5.184 19.082 11.032 1.00 95.50 98 LEU A O 1
ATOM 757 N N . PHE A 1 99 ? -6.346 19.354 9.122 1.00 96.12 99 PHE A N 1
ATOM 758 C CA . PHE A 1 99 ? -5.292 18.853 8.237 1.00 96.12 99 PHE A CA 1
ATOM 759 C C . PHE A 1 99 ? -4.945 19.774 7.058 1.00 96.12 99 PHE A C 1
ATOM 761 O O . PHE A 1 99 ? -3.971 19.482 6.361 1.00 96.12 99 PHE A O 1
ATOM 768 N N . GLY A 1 100 ? -5.649 20.892 6.853 1.00 95.88 100 GLY A N 1
ATOM 769 C CA . GLY A 1 100 ? -5.449 21.797 5.713 1.00 95.88 100 GLY A CA 1
ATOM 770 C C . GLY A 1 100 ? -4.002 22.278 5.536 1.00 95.88 100 GLY A C 1
ATOM 771 O O . GLY A 1 100 ? -3.424 22.116 4.462 1.00 95.88 100 GLY A O 1
ATOM 772 N N . ASP A 1 101 ? -3.358 22.758 6.603 1.00 95.81 101 ASP A N 1
ATOM 773 C CA . ASP A 1 101 ? -1.957 23.216 6.545 1.00 95.81 101 ASP A CA 1
ATOM 774 C C . ASP A 1 101 ? -0.983 22.085 6.169 1.00 95.81 101 ASP A C 1
ATOM 776 O O . ASP A 1 101 ? -0.034 22.267 5.403 1.00 95.81 101 ASP A O 1
ATOM 780 N N . LYS A 1 102 ? -1.229 20.876 6.689 1.00 96.88 102 LYS A N 1
ATOM 781 C CA . LYS A 1 102 ? -0.413 19.688 6.396 1.00 96.88 102 LYS A CA 1
ATOM 782 C C . LYS A 1 102 ? -0.623 19.224 4.953 1.00 96.88 102 LYS A C 1
ATOM 784 O O . LYS A 1 102 ? 0.328 18.771 4.320 1.00 96.88 102 LYS A O 1
ATOM 789 N N . LEU A 1 103 ? -1.843 19.342 4.428 1.00 97.31 103 LEU A N 1
ATOM 790 C CA . LEU A 1 103 ? -2.155 19.077 3.025 1.00 97.31 103 LEU A CA 1
ATOM 791 C C . LEU A 1 103 ? -1.424 20.055 2.101 1.00 97.31 103 LEU A C 1
ATOM 793 O O . LEU A 1 103 ? -0.828 19.622 1.117 1.00 97.31 103 LEU A O 1
ATOM 797 N N . GLN A 1 104 ? -1.406 21.343 2.445 1.00 97.38 104 GLN A N 1
ATOM 798 C CA . GLN A 1 104 ? -0.683 22.352 1.675 1.00 97.38 104 GLN A CA 1
ATOM 799 C C . GLN A 1 104 ? 0.821 22.036 1.600 1.00 97.38 104 GLN A C 1
ATOM 801 O O . GLN A 1 104 ? 1.403 22.059 0.517 1.00 97.38 104 GLN A O 1
ATOM 806 N N . PHE A 1 105 ? 1.432 21.617 2.712 1.00 97.31 105 PHE A N 1
ATOM 807 C CA . PHE A 1 105 ? 2.824 21.152 2.722 1.00 97.31 105 PHE A CA 1
ATOM 808 C C . PHE A 1 105 ? 3.057 19.923 1.821 1.00 97.31 105 PHE A C 1
ATOM 810 O O . PHE A 1 105 ? 4.076 19.832 1.134 1.00 97.31 105 PHE A O 1
ATOM 817 N N . ILE A 1 106 ? 2.116 18.970 1.789 1.00 97.62 106 ILE A N 1
ATOM 818 C CA . ILE A 1 106 ? 2.185 17.808 0.885 1.00 97.62 106 ILE A CA 1
ATOM 819 C C . ILE A 1 106 ? 2.156 18.262 -0.582 1.00 97.62 106 ILE A C 1
ATOM 821 O O . ILE A 1 106 ? 2.921 17.734 -1.389 1.00 97.62 106 ILE A O 1
ATOM 825 N N . TYR A 1 107 ? 1.312 19.238 -0.931 1.00 98.12 107 TYR A N 1
ATOM 826 C CA . TYR A 1 107 ? 1.258 19.787 -2.288 1.00 98.12 107 TYR A CA 1
ATOM 827 C C . TYR A 1 107 ? 2.576 20.432 -2.706 1.00 98.12 107 TYR A C 1
ATOM 829 O O . TYR A 1 107 ? 3.091 20.110 -3.774 1.00 98.12 107 TYR A O 1
ATOM 837 N N . GLU A 1 108 ? 3.153 21.272 -1.850 1.00 97.75 108 GLU A N 1
ATOM 838 C CA . GLU A 1 108 ? 4.434 21.934 -2.118 1.00 97.75 108 GLU A CA 1
ATOM 839 C C . GLU A 1 108 ? 5.576 20.926 -2.305 1.00 97.75 108 GLU A C 1
ATOM 841 O O . GLU A 1 108 ? 6.411 21.079 -3.199 1.00 97.75 108 GLU A O 1
ATOM 846 N N . HIS A 1 109 ? 5.600 19.852 -1.508 1.00 97.06 109 HIS A N 1
ATOM 847 C CA . HIS A 1 109 ? 6.574 18.776 -1.697 1.00 97.06 109 HIS A CA 1
ATOM 848 C C . HIS A 1 109 ? 6.359 18.024 -3.012 1.00 97.06 109 HIS A C 1
ATOM 850 O O . HIS A 1 109 ? 7.327 17.713 -3.700 1.00 97.06 109 HIS A O 1
ATOM 856 N N . ALA A 1 110 ? 5.109 17.740 -3.385 1.00 97.06 110 ALA A N 1
ATOM 857 C CA . ALA A 1 110 ? 4.791 17.060 -4.639 1.00 97.06 110 ALA A CA 1
ATOM 858 C C . ALA A 1 110 ? 5.222 17.872 -5.874 1.00 97.06 110 ALA A C 1
ATOM 860 O O . ALA A 1 110 ? 5.767 17.291 -6.816 1.00 97.06 110 ALA A O 1
ATOM 861 N N . ASP A 1 111 ? 5.035 19.197 -5.866 1.00 97.25 111 ASP A N 1
ATOM 862 C CA . ASP A 1 111 ? 5.584 20.071 -6.914 1.00 97.25 111 ASP A CA 1
ATOM 863 C C . ASP A 1 111 ? 7.105 19.979 -6.958 1.00 97.25 111 ASP A C 1
ATOM 865 O O . ASP A 1 111 ? 7.683 19.723 -8.013 1.00 97.25 111 ASP A O 1
ATOM 869 N N . LYS A 1 112 ? 7.748 20.108 -5.793 1.00 96.25 112 LYS A N 1
ATOM 870 C CA . LYS A 1 112 ? 9.204 20.057 -5.693 1.00 96.25 112 LYS A CA 1
ATOM 871 C C . LYS A 1 112 ? 9.775 18.744 -6.227 1.00 96.25 112 LYS A C 1
ATOM 873 O O . LYS A 1 112 ? 10.792 18.769 -6.905 1.00 96.25 112 LYS A O 1
ATOM 878 N N . LEU A 1 113 ? 9.125 17.606 -5.973 1.00 95.81 113 LEU A N 1
ATOM 879 C CA . LEU A 1 113 ? 9.535 16.316 -6.539 1.00 95.81 113 LEU A CA 1
ATOM 880 C C . LEU A 1 113 ? 9.515 16.323 -8.072 1.00 95.81 113 LEU A C 1
ATOM 882 O O . LEU A 1 113 ? 10.409 15.753 -8.701 1.00 95.81 113 LEU A O 1
ATOM 886 N N . CYS A 1 114 ? 8.509 16.960 -8.674 1.00 94.31 114 CYS A N 1
ATOM 887 C CA . CYS A 1 114 ? 8.437 17.105 -10.125 1.00 94.31 114 CYS A CA 1
ATOM 888 C C . CYS A 1 114 ? 9.581 17.993 -10.640 1.00 94.31 114 CYS A C 1
ATOM 890 O O . CYS A 1 114 ? 10.266 17.613 -11.590 1.00 94.31 114 CYS A O 1
ATOM 892 N N . ASP A 1 115 ? 9.822 19.131 -9.988 1.00 94.69 115 ASP A N 1
ATOM 893 C CA . ASP A 1 115 ? 10.871 20.083 -10.366 1.00 94.69 115 ASP A CA 1
ATOM 894 C C . ASP A 1 115 ? 12.282 19.497 -10.197 1.00 94.69 115 ASP A C 1
ATOM 896 O O . ASP A 1 115 ? 13.129 19.641 -11.085 1.00 94.69 115 ASP A O 1
ATOM 900 N N . ASP A 1 116 ? 12.533 18.794 -9.089 1.00 95.00 116 ASP A N 1
ATOM 901 C CA . ASP A 1 116 ? 13.794 18.106 -8.814 1.00 95.00 116 ASP A CA 1
ATOM 902 C C . ASP A 1 116 ? 14.042 17.029 -9.880 1.00 95.00 116 ASP A C 1
ATOM 904 O O . ASP A 1 116 ? 15.114 17.005 -10.488 1.00 95.00 116 ASP A O 1
ATOM 908 N N . PHE A 1 117 ? 13.043 16.203 -10.215 1.00 93.88 117 PHE A N 1
ATOM 909 C CA . PHE A 1 117 ? 13.195 15.205 -11.275 1.00 93.88 117 PHE A CA 1
ATOM 910 C C . PHE A 1 117 ? 13.540 15.837 -12.631 1.00 93.88 117 PHE A C 1
ATOM 912 O O . PHE A 1 117 ? 14.459 15.363 -13.301 1.00 93.88 117 PHE A O 1
ATOM 919 N N . ILE A 1 118 ? 12.863 16.924 -13.016 1.00 91.69 118 ILE A N 1
ATOM 920 C CA . ILE A 1 118 ? 13.151 17.652 -14.264 1.00 91.69 118 ILE A CA 1
ATOM 921 C C . ILE A 1 118 ? 14.574 18.228 -14.248 1.00 91.69 118 ILE A C 1
ATOM 923 O O . ILE A 1 118 ? 15.280 18.176 -15.254 1.00 91.69 118 ILE A O 1
ATOM 927 N N . THR A 1 119 ? 15.007 18.768 -13.109 1.00 92.75 119 THR A N 1
ATOM 928 C CA . THR A 1 119 ? 16.280 19.491 -12.991 1.00 92.75 119 THR A CA 1
ATOM 929 C C . THR A 1 119 ? 17.484 18.556 -12.880 1.00 92.75 119 THR A C 1
ATOM 931 O O . THR A 1 119 ? 18.537 18.828 -13.455 1.00 92.75 119 THR A O 1
ATOM 934 N N . ASN A 1 120 ? 17.369 17.471 -12.111 1.00 91.62 120 ASN A N 1
ATOM 935 C CA . ASN A 1 120 ? 18.504 16.626 -11.732 1.00 91.62 120 ASN A CA 1
ATOM 936 C C . ASN A 1 120 ? 18.200 15.112 -11.720 1.00 91.62 120 ASN A C 1
ATOM 938 O O . ASN A 1 120 ? 19.078 14.315 -11.384 1.00 91.62 120 ASN A O 1
ATOM 942 N N . GLY A 1 121 ? 16.991 14.685 -12.104 1.00 88.25 121 GLY A N 1
ATOM 943 C CA . GLY A 1 121 ? 16.604 13.271 -12.184 1.00 88.25 121 GLY A CA 1
ATOM 944 C C . GLY A 1 121 ? 16.418 12.570 -10.830 1.00 88.25 121 GLY A C 1
ATOM 945 O O . GLY A 1 121 ? 16.301 11.332 -10.789 1.00 88.25 121 GLY A O 1
ATOM 946 N N . VAL A 1 122 ? 16.409 13.322 -9.723 1.00 88.19 122 VAL A N 1
ATOM 947 C CA . VAL A 1 122 ? 16.171 12.801 -8.372 1.00 88.19 122 VAL A CA 1
ATOM 948 C C . VAL A 1 122 ? 14.674 12.636 -8.154 1.00 88.19 122 VAL A C 1
ATOM 950 O O . VAL A 1 122 ? 13.904 13.579 -8.268 1.00 88.19 122 VAL A O 1
ATOM 953 N N . LEU A 1 123 ? 14.266 11.409 -7.830 1.00 91.31 123 LEU A N 1
ATOM 954 C CA . LEU A 1 123 ? 12.881 11.082 -7.510 1.00 91.31 123 LEU A CA 1
ATOM 955 C C . LEU A 1 123 ? 12.851 9.868 -6.566 1.00 91.31 123 LEU A C 1
ATOM 957 O O . LEU A 1 123 ? 13.040 8.733 -7.027 1.00 91.31 123 LEU A O 1
ATOM 961 N N . PRO A 1 124 ? 12.691 10.077 -5.247 1.00 90.56 124 PRO A N 1
ATOM 962 C CA . PRO A 1 124 ? 12.693 8.998 -4.265 1.00 90.56 124 PRO A CA 1
ATOM 963 C C . PRO A 1 124 ? 11.508 8.047 -4.452 1.00 90.56 124 PRO A C 1
ATOM 965 O O . PRO A 1 124 ? 10.360 8.472 -4.570 1.00 90.56 124 PRO A O 1
ATOM 968 N N . MET A 1 125 ? 11.763 6.738 -4.425 1.00 86.62 125 MET A N 1
ATOM 969 C CA . MET A 1 125 ? 10.701 5.726 -4.513 1.00 86.62 125 MET A CA 1
ATOM 970 C C . MET A 1 125 ? 9.742 5.777 -3.311 1.00 86.62 125 MET A C 1
ATOM 972 O O . MET A 1 125 ? 8.547 5.560 -3.476 1.00 86.62 125 MET A O 1
ATOM 976 N N . CYS A 1 126 ? 10.245 6.101 -2.112 1.00 85.00 126 CYS A N 1
ATOM 977 C CA . CYS A 1 126 ? 9.452 6.132 -0.875 1.00 85.00 126 CYS A CA 1
ATOM 978 C C . CYS A 1 126 ? 8.296 7.146 -0.899 1.00 85.00 126 CYS A C 1
ATOM 980 O O . CYS A 1 126 ? 7.328 6.982 -0.157 1.00 85.00 126 CYS A O 1
ATOM 982 N N . ASP A 1 127 ? 8.376 8.156 -1.767 1.00 90.69 127 ASP A N 1
ATOM 983 C CA . ASP A 1 127 ? 7.347 9.187 -1.900 1.00 90.69 127 ASP A CA 1
ATOM 984 C C . ASP A 1 127 ? 6.262 8.816 -2.925 1.00 90.69 127 ASP A C 1
ATOM 986 O O . ASP A 1 127 ? 5.208 9.449 -2.949 1.00 90.69 127 ASP A O 1
ATOM 990 N N . MET A 1 128 ? 6.442 7.745 -3.711 1.00 92.12 128 MET A N 1
ATOM 991 C CA . MET A 1 128 ? 5.509 7.356 -4.780 1.00 92.12 128 MET A CA 1
ATOM 992 C C . MET A 1 128 ? 4.090 7.099 -4.251 1.00 92.12 128 MET A C 1
ATOM 994 O O . MET A 1 128 ? 3.108 7.489 -4.880 1.00 92.12 128 MET A O 1
ATOM 998 N N . ARG A 1 129 ? 3.961 6.520 -3.049 1.00 91.31 129 ARG A N 1
ATOM 999 C CA . ARG A 1 129 ? 2.658 6.246 -2.413 1.00 91.31 129 ARG A CA 1
ATOM 1000 C C . ARG A 1 129 ? 1.865 7.503 -2.045 1.00 91.31 129 ARG A C 1
ATOM 1002 O O . ARG A 1 129 ? 0.673 7.407 -1.768 1.00 91.31 129 ARG A O 1
ATOM 1009 N N . MET A 1 130 ? 2.473 8.689 -2.093 1.00 93.31 130 MET A N 1
ATOM 1010 C CA . MET A 1 130 ? 1.746 9.956 -1.976 1.00 93.31 130 MET A CA 1
ATOM 1011 C C . MET A 1 130 ? 0.709 10.128 -3.094 1.00 93.31 130 MET A C 1
ATOM 1013 O O . MET A 1 130 ? -0.352 10.699 -2.848 1.00 93.31 130 MET A O 1
ATOM 1017 N N . ILE A 1 131 ? 0.962 9.565 -4.284 1.00 94.44 131 ILE A N 1
ATOM 1018 C CA . ILE A 1 131 ? 0.008 9.528 -5.405 1.00 94.44 131 ILE A CA 1
ATOM 1019 C C . ILE A 1 131 ? -1.331 8.945 -4.950 1.00 94.44 131 ILE A C 1
ATOM 1021 O O . ILE A 1 131 ? -2.387 9.461 -5.311 1.00 94.44 131 ILE A O 1
ATOM 1025 N N . TYR A 1 132 ? -1.296 7.893 -4.130 1.00 93.19 132 TYR A N 1
ATOM 1026 C CA . TYR A 1 132 ? -2.505 7.262 -3.620 1.00 93.19 132 TYR A CA 1
ATOM 1027 C C . TYR A 1 132 ? -3.318 8.190 -2.721 1.00 93.19 132 TYR A C 1
ATOM 1029 O O . TYR A 1 132 ? -4.529 8.312 -2.885 1.00 93.19 132 TYR A O 1
ATOM 1037 N N . PHE A 1 133 ? -2.657 8.888 -1.797 1.00 94.88 133 PHE A N 1
ATOM 1038 C CA . PHE A 1 133 ? -3.330 9.866 -0.947 1.00 94.88 133 PHE A CA 1
ATOM 1039 C C . PHE A 1 133 ? -3.981 10.981 -1.776 1.00 94.88 133 PHE A C 1
ATOM 1041 O O . PHE A 1 133 ? -5.149 11.297 -1.555 1.00 94.88 133 PHE A O 1
ATOM 1048 N N . LEU A 1 134 ? -3.258 11.532 -2.756 1.00 96.06 134 LEU A N 1
ATOM 1049 C CA . LEU A 1 134 ? -3.775 12.583 -3.635 1.00 96.06 134 LEU A CA 1
ATOM 1050 C C . LEU A 1 134 ? -5.006 12.110 -4.418 1.00 96.06 134 LEU A C 1
ATOM 1052 O O . LEU A 1 134 ? -6.007 12.823 -4.471 1.00 96.06 134 LEU A O 1
ATOM 1056 N N . ASP A 1 135 ? -4.963 10.896 -4.969 1.00 94.50 135 ASP A N 1
ATOM 1057 C CA . ASP A 1 135 ? -6.084 10.292 -5.690 1.00 94.50 135 ASP A CA 1
ATOM 1058 C C . ASP A 1 135 ? -7.321 10.105 -4.801 1.00 94.50 135 ASP A C 1
ATOM 1060 O O . ASP A 1 135 ? -8.425 10.508 -5.172 1.00 94.50 135 ASP A O 1
ATOM 1064 N N . ILE A 1 136 ? -7.145 9.550 -3.598 1.00 92.94 136 ILE A N 1
ATOM 1065 C CA . ILE A 1 136 ? -8.252 9.346 -2.659 1.00 92.94 136 ILE A CA 1
ATOM 1066 C C . ILE A 1 136 ? -8.825 10.684 -2.184 1.00 92.94 136 ILE A C 1
ATOM 1068 O O . ILE A 1 136 ? -10.047 10.821 -2.124 1.00 92.94 136 ILE A O 1
ATOM 1072 N N . TYR A 1 137 ? -7.983 11.677 -1.886 1.00 95.31 137 TYR A N 1
ATOM 1073 C CA . TYR A 1 137 ? -8.452 13.009 -1.507 1.00 95.31 137 TYR A CA 1
ATOM 1074 C C . TYR A 1 137 ? -9.261 13.647 -2.640 1.00 95.31 137 TYR A C 1
ATOM 1076 O O . TYR A 1 137 ? -10.398 14.054 -2.414 1.00 95.31 137 TYR A O 1
ATOM 1084 N N . HIS A 1 138 ? -8.749 13.631 -3.878 1.00 94.94 138 HIS A N 1
ATOM 1085 C CA . HIS A 1 138 ? -9.497 14.105 -5.046 1.00 94.94 138 HIS A CA 1
ATOM 1086 C C . HIS A 1 138 ? -10.856 13.402 -5.176 1.00 94.94 138 HIS A C 1
ATOM 1088 O O . HIS A 1 138 ? -11.878 14.069 -5.267 1.00 94.94 138 HIS A O 1
ATOM 1094 N N . LYS A 1 139 ? -10.905 12.068 -5.090 1.00 92.00 139 LYS A N 1
ATOM 1095 C CA . LYS A 1 139 ? -12.164 11.304 -5.177 1.00 92.00 139 LYS A CA 1
ATOM 1096 C C . LYS A 1 139 ? -13.159 11.612 -4.052 1.00 92.00 139 LYS A C 1
ATOM 1098 O O . LYS A 1 139 ? -14.343 11.319 -4.201 1.00 92.00 139 LYS A O 1
ATOM 1103 N N . CYS A 1 140 ? -12.695 12.118 -2.912 1.00 90.75 140 CYS A N 1
ATOM 1104 C CA . CYS A 1 140 ? -13.549 12.435 -1.770 1.00 90.75 140 CYS A CA 1
ATOM 1105 C C . CYS A 1 140 ? -14.075 13.872 -1.791 1.00 90.75 140 CYS A C 1
ATOM 1107 O O . CYS A 1 140 ? -15.216 14.075 -1.386 1.00 90.75 140 CYS A O 1
ATOM 1109 N N . VAL A 1 141 ? -13.270 14.840 -2.239 1.00 93.06 141 VAL A N 1
ATOM 1110 C CA . VAL A 1 141 ? -13.611 16.275 -2.152 1.00 93.06 141 VAL A CA 1
ATOM 1111 C C . VAL A 1 141 ? -13.556 17.021 -3.490 1.00 93.06 141 VAL A C 1
ATOM 1113 O O . VAL A 1 141 ? -13.665 18.239 -3.515 1.00 93.06 141 VAL A O 1
ATOM 1116 N N . ASP A 1 142 ? -13.362 16.309 -4.600 1.00 94.12 142 ASP A N 1
ATOM 1117 C CA . ASP A 1 142 ? -13.236 16.857 -5.958 1.00 94.12 142 ASP A CA 1
ATOM 1118 C C . ASP A 1 142 ? -12.113 17.908 -6.107 1.00 94.12 142 ASP A C 1
ATOM 1120 O O . ASP A 1 142 ? -12.227 18.921 -6.792 1.00 94.12 142 ASP A O 1
ATOM 1124 N N . SER A 1 143 ? -10.975 17.674 -5.439 1.00 95.75 143 SER A N 1
ATOM 1125 C CA . SER A 1 143 ? -9.825 18.588 -5.498 1.00 95.75 143 SER A CA 1
ATOM 1126 C C . SER A 1 143 ? -9.101 18.495 -6.845 1.00 95.75 143 SER A C 1
ATOM 1128 O O . SER A 1 143 ? -8.350 17.545 -7.093 1.00 95.75 143 SER A O 1
ATOM 1130 N N . ASN A 1 144 ? -9.276 19.511 -7.695 1.00 96.31 144 ASN A N 1
ATOM 1131 C CA . ASN A 1 144 ? -8.538 19.651 -8.957 1.00 96.31 144 ASN A CA 1
ATOM 1132 C C . ASN A 1 144 ? -7.022 19.639 -8.735 1.00 96.31 144 ASN A C 1
ATOM 1134 O O . ASN A 1 144 ? -6.292 18.977 -9.470 1.00 96.31 144 ASN A O 1
ATOM 1138 N N . ARG A 1 145 ? -6.550 20.304 -7.671 1.00 96.94 145 ARG A N 1
ATOM 1139 C CA . ARG A 1 145 ? -5.123 20.378 -7.349 1.00 96.94 145 ARG A CA 1
ATOM 1140 C C . ARG A 1 145 ? -4.521 18.999 -7.090 1.00 96.94 145 ARG A C 1
ATOM 1142 O O . ARG A 1 145 ? -3.466 18.677 -7.635 1.00 96.94 145 ARG A O 1
ATOM 1149 N N . SER A 1 146 ? -5.200 18.175 -6.291 1.00 96.75 146 SER A N 1
ATOM 1150 C CA . SER A 1 146 ? -4.771 16.796 -6.049 1.00 96.75 146 SER A CA 1
ATOM 1151 C C . SER A 1 146 ? -4.761 15.966 -7.327 1.00 96.75 146 SER A C 1
ATOM 1153 O O . SER A 1 146 ? -3.827 15.196 -7.536 1.00 96.75 146 SER A O 1
ATOM 1155 N N . SER A 1 147 ? -5.775 16.128 -8.183 1.00 95.62 147 SER A N 1
ATOM 1156 C CA . SER A 1 147 ? -5.858 15.4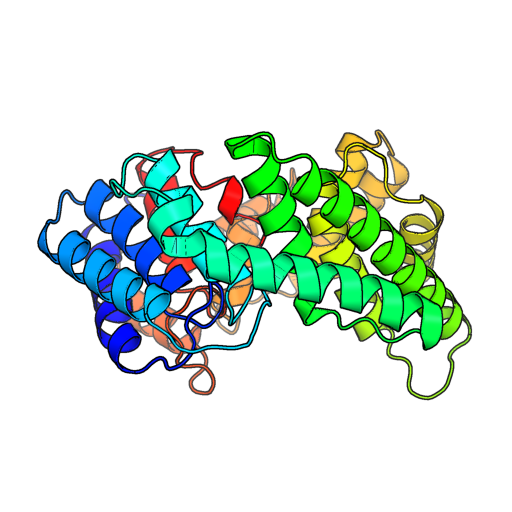13 -9.459 1.00 95.62 147 SER A CA 1
ATOM 1157 C C . SER A 1 147 ? -4.681 15.757 -10.376 1.00 95.62 147 SER A C 1
ATOM 1159 O O . SER A 1 147 ? -3.988 14.861 -10.855 1.00 95.62 147 SER A O 1
ATOM 1161 N N . GLU A 1 148 ? -4.374 17.048 -10.537 1.00 96.12 148 GLU A N 1
ATOM 1162 C CA . GLU A 1 148 ? -3.237 17.517 -11.336 1.00 96.12 148 GLU A CA 1
ATOM 1163 C C . GLU A 1 148 ? -1.895 16.987 -10.817 1.00 96.12 148 GLU A C 1
ATOM 1165 O O . GLU A 1 148 ? -1.086 16.479 -11.594 1.00 96.12 148 GLU A O 1
ATOM 1170 N N . LEU A 1 149 ? -1.648 17.087 -9.506 1.00 96.56 149 LEU A N 1
ATOM 1171 C CA . LEU A 1 149 ? -0.401 16.611 -8.900 1.00 96.56 149 LEU A CA 1
ATOM 1172 C C . LEU A 1 149 ? -0.248 15.096 -9.021 1.00 96.56 149 LEU A C 1
ATOM 1174 O O . LEU A 1 149 ? 0.838 14.614 -9.333 1.00 96.56 149 LEU A O 1
ATOM 1178 N N . LYS A 1 150 ? -1.335 14.344 -8.825 1.00 94.88 150 LYS A N 1
ATOM 1179 C CA . LYS A 1 150 ? -1.367 12.891 -9.017 1.00 94.88 150 LYS A CA 1
ATOM 1180 C C . LYS A 1 150 ? -0.927 12.510 -10.437 1.00 94.88 150 LYS A C 1
ATOM 1182 O O . LYS A 1 150 ? -0.057 11.654 -10.583 1.00 94.88 150 LYS A O 1
ATOM 1187 N N . GLU A 1 151 ? -1.480 13.149 -11.470 1.00 94.38 151 GLU A N 1
ATOM 1188 C CA . GLU A 1 151 ? -1.120 12.869 -12.872 1.00 94.38 151 GLU A CA 1
ATOM 1189 C C . GLU A 1 151 ? 0.327 13.282 -13.203 1.00 94.38 151 GLU A C 1
ATOM 1191 O O . GLU A 1 151 ? 1.058 12.535 -13.865 1.00 94.38 151 GLU A O 1
ATOM 1196 N N . LYS A 1 152 ? 0.788 14.435 -12.694 1.00 94.50 152 LYS A N 1
ATOM 1197 C CA . LYS A 1 152 ? 2.186 14.873 -12.846 1.00 94.50 152 LYS A CA 1
ATOM 1198 C C . LYS A 1 152 ? 3.160 13.883 -12.215 1.00 94.50 152 LYS A C 1
ATOM 1200 O O . LYS A 1 152 ? 4.103 13.455 -12.879 1.00 94.50 152 LYS A O 1
ATOM 1205 N N . LEU A 1 153 ? 2.905 13.475 -10.969 1.00 94.94 153 LEU A N 1
ATOM 1206 C CA . LEU A 1 153 ? 3.732 12.503 -10.259 1.00 94.94 153 LEU A CA 1
ATOM 1207 C C . LEU A 1 153 ? 3.765 11.164 -11.004 1.00 94.94 153 LEU A C 1
ATOM 1209 O O . LEU A 1 153 ? 4.848 10.652 -11.279 1.00 94.94 153 LEU A O 1
ATOM 1213 N N . LEU A 1 154 ? 2.611 10.619 -11.404 1.00 93.56 154 LEU A N 1
ATOM 1214 C CA . LEU A 1 154 ? 2.556 9.387 -12.203 1.00 93.56 154 LEU A CA 1
ATOM 1215 C C . LEU A 1 154 ? 3.419 9.483 -13.470 1.00 93.56 154 LEU A C 1
ATOM 1217 O O . LEU A 1 154 ? 4.131 8.533 -13.800 1.00 93.56 154 LEU A O 1
ATOM 1221 N N . THR A 1 155 ? 3.408 10.635 -14.141 1.00 92.94 155 THR A N 1
ATOM 1222 C CA . THR A 1 155 ? 4.215 10.879 -15.343 1.00 92.94 155 THR A CA 1
ATOM 1223 C C . THR A 1 155 ? 5.715 10.830 -15.042 1.00 92.94 155 THR A C 1
ATOM 1225 O O . THR A 1 155 ? 6.434 10.050 -15.671 1.00 92.94 155 THR A O 1
ATOM 1228 N N . VAL A 1 156 ? 6.197 11.583 -14.047 1.00 94.62 156 VAL A N 1
ATOM 1229 C CA . VAL A 1 156 ? 7.636 11.614 -13.716 1.00 94.62 156 VAL A CA 1
ATOM 1230 C C . VAL A 1 156 ? 8.136 10.278 -13.154 1.00 94.62 156 VAL A C 1
ATOM 1232 O O . VAL A 1 156 ? 9.224 9.823 -13.510 1.00 94.62 156 VAL A O 1
ATOM 1235 N N . TYR A 1 157 ? 7.320 9.574 -12.359 1.00 94.62 157 TYR A N 1
ATOM 1236 C CA . TYR A 1 157 ? 7.635 8.224 -11.879 1.00 94.62 157 TYR A CA 1
ATOM 1237 C C . TYR A 1 157 ? 7.705 7.212 -13.032 1.00 94.62 157 TYR A C 1
ATOM 1239 O O . TYR A 1 157 ? 8.595 6.356 -13.052 1.00 94.62 157 TYR A O 1
ATOM 1247 N N . CYS A 1 158 ? 6.830 7.338 -14.033 1.00 93.69 158 CYS A N 1
ATOM 1248 C CA . CYS A 1 158 ? 6.889 6.517 -15.236 1.00 93.69 158 CYS A CA 1
ATOM 1249 C C . CYS A 1 158 ? 8.185 6.749 -16.027 1.00 93.69 158 CYS A C 1
ATOM 1251 O O . CYS A 1 158 ? 8.792 5.799 -16.525 1.00 93.69 158 CYS A O 1
ATOM 1253 N N . GLU A 1 159 ? 8.614 8.002 -16.172 1.00 93.69 159 GLU A N 1
ATOM 1254 C CA . GLU A 1 159 ? 9.858 8.350 -16.863 1.00 93.69 159 GLU A CA 1
ATOM 1255 C C . GLU A 1 159 ? 11.091 7.863 -16.102 1.00 93.69 159 GLU A C 1
ATOM 1257 O O . GLU A 1 159 ? 11.984 7.256 -16.699 1.00 93.69 159 GLU A O 1
ATOM 1262 N N . LYS A 1 160 ? 11.112 8.024 -14.773 1.00 93.62 160 LYS A N 1
ATOM 1263 C CA . LYS A 1 160 ? 12.165 7.463 -13.921 1.00 93.62 160 LYS A CA 1
ATOM 1264 C C . LYS A 1 160 ? 12.283 5.950 -14.096 1.00 93.62 160 LYS A C 1
ATOM 1266 O O . LYS A 1 160 ? 13.396 5.443 -14.232 1.00 93.62 160 LYS A O 1
ATOM 1271 N N . LEU A 1 161 ? 11.154 5.244 -14.149 1.00 93.81 161 LEU A N 1
ATOM 1272 C CA . LEU A 1 161 ? 11.114 3.800 -14.362 1.00 93.81 161 LEU A CA 1
ATOM 1273 C C . LEU A 1 161 ? 11.626 3.394 -15.755 1.00 93.81 161 LEU A C 1
ATOM 1275 O O . LEU A 1 161 ? 12.344 2.403 -15.866 1.00 93.81 161 LEU A O 1
ATOM 1279 N N . ARG A 1 162 ? 11.337 4.169 -16.813 1.00 93.81 162 ARG A N 1
ATOM 1280 C CA . ARG A 1 162 ? 11.921 3.943 -18.154 1.00 93.81 162 ARG A CA 1
ATOM 1281 C C . ARG A 1 162 ? 13.441 4.107 -18.153 1.00 93.81 162 ARG A C 1
ATOM 1283 O O . ARG A 1 162 ? 14.143 3.281 -18.735 1.00 93.81 162 ARG A O 1
ATOM 1290 N N . ASN A 1 163 ? 13.949 5.139 -17.480 1.00 93.00 163 ASN A N 1
ATOM 1291 C CA . ASN A 1 163 ? 15.391 5.361 -17.351 1.00 93.00 163 ASN A CA 1
ATOM 1292 C C . ASN A 1 163 ? 16.053 4.205 -16.591 1.00 93.00 163 ASN A C 1
ATOM 1294 O O . ASN A 1 163 ? 17.072 3.676 -17.034 1.00 93.00 163 ASN A O 1
ATOM 1298 N N . LEU A 1 164 ? 15.427 3.759 -15.497 1.00 93.44 164 LEU A N 1
ATOM 1299 C CA . LEU A 1 164 ? 15.900 2.626 -14.707 1.00 93.44 164 LEU A CA 1
ATOM 1300 C C . LEU A 1 164 ? 15.879 1.314 -15.505 1.00 93.44 164 LEU A C 1
ATOM 1302 O O . LEU A 1 164 ? 16.839 0.552 -15.422 1.00 93.44 164 LEU A O 1
ATOM 1306 N N . LEU A 1 165 ? 14.844 1.070 -16.318 1.00 94.56 165 LEU A N 1
ATOM 1307 C CA . LEU A 1 165 ? 14.787 -0.075 -17.233 1.00 94.56 165 LEU A CA 1
ATOM 1308 C C . LEU A 1 165 ? 15.971 -0.060 -18.205 1.00 94.56 165 LEU A C 1
ATOM 1310 O O . LEU A 1 165 ? 16.688 -1.050 -18.314 1.00 94.56 165 LEU A O 1
ATOM 1314 N N . SER A 1 166 ? 16.194 1.067 -18.889 1.00 94.50 166 SER A N 1
ATOM 1315 C CA . SER A 1 166 ? 17.292 1.208 -19.851 1.00 94.50 166 SER A CA 1
ATOM 1316 C C . SER A 1 166 ? 18.654 0.962 -19.200 1.00 94.50 166 SER A C 1
ATOM 1318 O O . SER A 1 166 ? 19.485 0.255 -19.766 1.00 94.50 166 SER A O 1
ATOM 1320 N N . ASP A 1 167 ? 18.891 1.532 -18.019 1.00 94.69 167 ASP A N 1
ATOM 1321 C CA . ASP A 1 167 ? 20.138 1.335 -17.279 1.00 94.69 167 ASP A CA 1
ATOM 1322 C C . ASP A 1 167 ? 20.309 -0.126 -16.819 1.00 94.69 167 ASP A C 1
ATOM 1324 O O . ASP A 1 167 ? 21.410 -0.672 -16.903 1.00 94.69 167 ASP A O 1
ATOM 1328 N N . THR A 1 168 ? 19.217 -0.780 -16.405 1.00 94.56 168 THR A N 1
ATOM 1329 C CA . THR A 1 168 ? 19.211 -2.191 -15.981 1.00 94.56 168 THR A CA 1
ATOM 1330 C C . THR A 1 168 ? 19.511 -3.135 -17.147 1.00 94.56 168 THR A C 1
ATOM 1332 O O . THR A 1 168 ? 20.332 -4.037 -17.004 1.00 94.56 168 THR A O 1
ATOM 1335 N N . LEU A 1 169 ? 18.895 -2.916 -18.315 1.00 93.25 169 LEU A N 1
ATOM 1336 C CA . LEU A 1 169 ? 19.126 -3.726 -19.521 1.00 93.25 169 LEU A CA 1
ATOM 1337 C C . LEU A 1 169 ? 20.545 -3.562 -20.085 1.00 93.25 169 LEU A C 1
ATOM 1339 O O . LEU A 1 169 ? 21.060 -4.468 -20.730 1.00 93.25 169 LEU A O 1
ATOM 1343 N N . ARG A 1 170 ? 21.185 -2.411 -19.845 1.00 94.19 170 ARG A N 1
ATOM 1344 C CA . ARG A 1 170 ? 22.582 -2.145 -20.230 1.00 94.19 170 ARG A CA 1
ATOM 1345 C C . ARG A 1 170 ? 23.601 -2.632 -19.201 1.00 94.19 170 ARG A C 1
ATOM 1347 O O . ARG A 1 170 ? 24.787 -2.385 -19.392 1.00 94.19 170 ARG A O 1
ATOM 1354 N N . GLU A 1 171 ? 23.143 -3.257 -18.116 1.00 91.19 171 GLU A N 1
ATOM 1355 C CA . GLU A 1 171 ? 23.983 -3.720 -17.006 1.00 91.19 171 GLU A CA 1
ATOM 1356 C C . GLU A 1 171 ? 24.912 -2.618 -16.468 1.00 91.19 171 GLU A C 1
ATOM 1358 O O . GLU A 1 171 ? 26.084 -2.840 -16.165 1.00 91.19 171 GLU A O 1
ATOM 1363 N N . LYS A 1 172 ? 24.383 -1.393 -16.368 1.00 93.38 172 LYS A N 1
ATOM 1364 C CA . LYS A 1 172 ? 25.136 -0.242 -15.871 1.00 93.38 172 LYS A CA 1
ATOM 1365 C C . LYS A 1 172 ? 25.594 -0.484 -14.432 1.00 93.38 172 LYS A C 1
ATOM 1367 O O . LYS A 1 172 ? 24.815 -0.914 -13.581 1.00 93.38 172 LYS A O 1
ATOM 1372 N N . GLU A 1 173 ? 26.853 -0.160 -14.155 1.00 90.75 173 GLU A N 1
ATOM 1373 C CA . GLU A 1 173 ? 27.449 -0.339 -12.831 1.00 90.75 173 GLU A CA 1
ATOM 1374 C C . GLU A 1 173 ? 26.631 0.374 -11.739 1.00 90.75 173 GLU A C 1
ATOM 1376 O O . GLU A 1 173 ? 26.198 1.517 -11.904 1.00 90.75 173 GLU A O 1
ATOM 1381 N N . GLY A 1 174 ? 26.398 -0.323 -10.623 1.00 85.56 174 GLY A N 1
ATOM 1382 C CA . GLY A 1 174 ? 25.629 0.187 -9.484 1.00 85.56 174 GLY A CA 1
ATOM 1383 C C . GLY A 1 174 ? 24.105 0.109 -9.629 1.00 85.56 174 GLY A C 1
ATOM 1384 O O . GLY A 1 174 ? 23.404 0.488 -8.692 1.00 85.56 174 GLY A O 1
ATOM 1385 N N . VAL A 1 175 ? 23.574 -0.392 -10.751 1.00 88.19 175 VAL A N 1
ATOM 1386 C CA . VAL A 1 175 ? 22.125 -0.543 -10.964 1.00 88.19 175 VAL A CA 1
ATOM 1387 C C . VAL A 1 175 ? 21.682 -1.976 -10.684 1.00 88.19 175 VAL A C 1
ATOM 1389 O O . VAL A 1 175 ? 22.162 -2.936 -11.284 1.00 88.19 175 VAL A O 1
ATOM 1392 N N . SER A 1 176 ? 20.738 -2.125 -9.757 1.00 89.00 176 SER A N 1
ATOM 1393 C CA . SER A 1 176 ? 20.219 -3.421 -9.323 1.00 89.00 176 SER A CA 1
ATOM 1394 C C . SER A 1 176 ? 18.954 -3.807 -10.091 1.00 89.00 176 SER A C 1
ATOM 1396 O O . SER A 1 176 ? 17.964 -3.073 -10.098 1.00 89.00 176 SER A O 1
ATOM 1398 N N . LYS A 1 177 ? 18.940 -5.023 -10.656 1.00 90.62 177 LYS A N 1
ATOM 1399 C CA . LYS A 1 177 ? 17.730 -5.644 -11.235 1.00 90.62 177 LYS A CA 1
ATOM 1400 C C . LYS A 1 177 ? 16.592 -5.708 -10.208 1.00 90.62 177 LYS A C 1
ATOM 1402 O O . LYS A 1 177 ? 15.428 -5.530 -10.554 1.00 90.62 177 LYS A O 1
ATOM 1407 N N . ILE A 1 178 ? 16.928 -5.936 -8.934 1.00 89.31 178 ILE A N 1
ATOM 1408 C CA . ILE A 1 178 ? 15.955 -5.987 -7.836 1.00 89.31 178 ILE A CA 1
ATOM 1409 C C . ILE A 1 178 ? 15.320 -4.616 -7.611 1.00 89.31 178 ILE A C 1
ATOM 1411 O O . ILE A 1 178 ? 14.108 -4.552 -7.419 1.00 89.31 178 ILE A O 1
ATOM 1415 N N . ASP A 1 179 ? 16.097 -3.536 -7.697 1.00 89.12 179 ASP A N 1
ATOM 1416 C CA . ASP A 1 179 ? 15.577 -2.180 -7.509 1.00 89.12 179 ASP A CA 1
ATOM 1417 C C . ASP A 1 179 ? 14.607 -1.813 -8.632 1.00 89.12 179 ASP A C 1
ATOM 1419 O O . ASP A 1 179 ? 13.535 -1.281 -8.356 1.00 89.12 179 ASP A O 1
ATOM 1423 N N . TYR A 1 180 ? 14.921 -2.179 -9.882 1.00 91.94 180 TYR A N 1
ATOM 1424 C CA . TYR A 1 180 ? 13.978 -2.043 -10.994 1.00 91.94 180 TYR A CA 1
ATOM 1425 C C . TYR A 1 180 ? 12.674 -2.806 -10.736 1.00 91.94 180 TYR A C 1
ATOM 1427 O O . TYR A 1 180 ? 11.596 -2.228 -10.865 1.00 91.94 180 TYR A O 1
ATOM 1435 N N . MET A 1 181 ? 12.753 -4.080 -10.338 1.00 91.44 181 MET A N 1
ATOM 1436 C CA . MET A 1 181 ? 11.563 -4.900 -10.081 1.00 91.44 181 MET A CA 1
ATOM 1437 C C . MET A 1 181 ? 10.712 -4.348 -8.930 1.00 91.44 181 MET A C 1
ATOM 1439 O O . MET A 1 181 ? 9.489 -4.339 -9.032 1.00 91.44 181 MET A O 1
ATOM 1443 N N . LEU A 1 182 ? 11.342 -3.861 -7.855 1.00 89.75 182 LEU A N 1
ATOM 1444 C CA . LEU A 1 182 ? 10.656 -3.200 -6.741 1.00 89.75 182 LEU A CA 1
ATOM 1445 C C . LEU A 1 182 ? 9.951 -1.919 -7.195 1.00 89.75 182 LEU A C 1
ATOM 1447 O O . LEU A 1 182 ? 8.797 -1.689 -6.839 1.00 89.75 182 LEU A O 1
ATOM 1451 N N . TYR A 1 183 ? 10.625 -1.111 -8.011 1.00 92.31 183 TYR A N 1
ATOM 1452 C CA . TYR A 1 183 ? 10.063 0.128 -8.537 1.00 92.31 183 TYR A CA 1
ATOM 1453 C C . TYR A 1 183 ? 8.901 -0.137 -9.498 1.00 92.31 183 TYR A C 1
ATOM 1455 O O . TYR A 1 183 ? 7.882 0.546 -9.435 1.00 92.31 183 TYR A O 1
ATOM 1463 N N . LEU A 1 184 ? 9.034 -1.141 -10.372 1.00 92.38 184 LEU A N 1
ATOM 1464 C CA . LEU A 1 184 ? 7.978 -1.586 -11.278 1.00 92.38 184 LEU A CA 1
ATOM 1465 C C . LEU A 1 184 ? 6.763 -2.092 -10.493 1.00 92.38 184 LEU A C 1
ATOM 1467 O O . LEU A 1 184 ? 5.640 -1.705 -10.805 1.00 92.38 184 LEU A O 1
ATOM 1471 N N . GLU A 1 185 ? 6.980 -2.919 -9.466 1.00 90.62 185 GLU A N 1
ATOM 1472 C CA . GLU A 1 185 ? 5.917 -3.431 -8.595 1.00 90.62 185 GLU A CA 1
ATOM 1473 C C . GLU A 1 185 ? 5.122 -2.285 -7.963 1.00 90.62 185 GLU A C 1
ATOM 1475 O O . GLU A 1 185 ? 3.892 -2.260 -8.058 1.00 90.62 185 GLU A O 1
ATOM 1480 N N . GLU A 1 186 ? 5.819 -1.323 -7.357 1.00 89.44 186 GLU A N 1
ATOM 1481 C CA . GLU A 1 186 ? 5.196 -0.177 -6.699 1.00 89.44 186 GLU A CA 1
ATOM 1482 C C . GLU A 1 186 ? 4.465 0.725 -7.703 1.00 89.44 186 GLU A C 1
ATOM 1484 O O . GLU A 1 186 ? 3.320 1.122 -7.481 1.00 89.44 186 GLU A O 1
ATOM 1489 N N . PHE A 1 187 ? 5.080 0.980 -8.859 1.00 91.88 187 PHE A N 1
ATOM 1490 C CA . PHE A 1 187 ? 4.481 1.809 -9.896 1.00 91.88 187 PHE A CA 1
ATOM 1491 C C . PHE A 1 187 ? 3.217 1.176 -10.488 1.00 91.88 187 PHE A C 1
ATOM 1493 O O . PHE A 1 187 ? 2.217 1.871 -10.652 1.00 91.88 187 PHE A O 1
ATOM 1500 N N . ILE A 1 188 ? 3.211 -0.136 -10.757 1.00 89.56 188 ILE A N 1
ATOM 1501 C CA . ILE A 1 188 ? 2.013 -0.837 -11.247 1.00 89.56 188 ILE A CA 1
ATOM 1502 C C . ILE A 1 188 ? 0.898 -0.783 -10.201 1.00 89.56 188 ILE A C 1
ATOM 1504 O O . ILE A 1 188 ? -0.249 -0.550 -10.575 1.00 89.56 188 ILE A O 1
ATOM 1508 N N . LYS A 1 189 ? 1.208 -0.945 -8.904 1.00 87.31 189 LYS A N 1
ATOM 1509 C CA . LYS A 1 189 ? 0.212 -0.799 -7.826 1.00 87.31 189 LYS A CA 1
ATOM 1510 C C . LYS A 1 189 ? -0.417 0.594 -7.837 1.00 87.31 189 LYS A C 1
ATOM 1512 O O . LYS A 1 189 ? -1.640 0.711 -7.790 1.00 87.31 189 LYS A O 1
ATOM 1517 N N . MET A 1 190 ? 0.396 1.647 -7.939 1.00 89.19 190 MET A N 1
ATOM 1518 C CA . MET A 1 190 ? -0.109 3.023 -7.990 1.00 89.19 190 MET A CA 1
ATOM 1519 C C . MET A 1 190 ? -0.908 3.290 -9.267 1.00 89.19 190 MET A C 1
ATOM 1521 O O . MET A 1 190 ? -2.000 3.849 -9.201 1.00 89.19 190 MET A O 1
ATOM 1525 N N . ALA A 1 191 ? -0.417 2.843 -10.422 1.00 88.12 191 ALA A N 1
ATOM 1526 C CA . ALA A 1 191 ? -1.114 2.994 -11.693 1.00 88.12 191 ALA A CA 1
ATOM 1527 C C . ALA A 1 191 ? -2.456 2.245 -11.696 1.00 88.12 191 ALA A C 1
ATOM 1529 O O . ALA A 1 191 ? -3.464 2.803 -12.117 1.00 88.12 191 ALA A O 1
ATOM 1530 N N . ASP A 1 192 ? -2.504 1.023 -11.157 1.00 84.75 192 ASP A N 1
ATOM 1531 C CA . ASP A 1 192 ? -3.737 0.243 -11.022 1.00 84.75 192 ASP A CA 1
ATOM 1532 C C . ASP A 1 192 ? -4.812 1.000 -10.229 1.00 84.75 192 ASP A C 1
ATOM 1534 O O . ASP A 1 192 ? -5.994 0.950 -10.575 1.00 84.75 192 ASP A O 1
ATOM 1538 N N . LYS A 1 193 ? -4.424 1.696 -9.158 1.00 84.38 193 LYS A N 1
ATOM 1539 C CA . LYS A 1 193 ? -5.377 2.370 -8.267 1.00 84.38 193 LYS A CA 1
ATOM 1540 C C . LYS A 1 193 ? -5.745 3.785 -8.688 1.00 84.38 193 LYS A C 1
ATOM 1542 O O . LYS A 1 193 ? -6.897 4.186 -8.497 1.00 84.38 193 LYS A O 1
ATOM 1547 N N . CYS A 1 194 ? -4.787 4.514 -9.244 1.00 88.31 194 CYS A N 1
ATOM 1548 C CA . CYS A 1 194 ? -4.869 5.965 -9.385 1.00 88.31 194 CYS A CA 1
ATOM 1549 C C . CYS A 1 194 ? -4.950 6.434 -10.842 1.00 88.31 194 CYS A C 1
ATOM 1551 O O . CYS A 1 194 ? -5.310 7.588 -11.089 1.00 88.31 194 CYS A O 1
ATOM 1553 N N . CYS A 1 195 ? -4.598 5.576 -11.804 1.00 80.94 195 CYS A N 1
ATOM 1554 C CA . CYS A 1 195 ? -4.538 5.947 -13.211 1.00 80.94 195 CYS A CA 1
ATOM 1555 C C . CYS A 1 195 ? -5.823 5.564 -13.952 1.00 80.94 195 CYS A C 1
ATOM 1557 O O . CYS A 1 195 ? -6.340 4.455 -13.811 1.00 80.94 195 CYS A O 1
ATOM 1559 N N . ASN A 1 196 ? -6.293 6.472 -14.808 1.00 68.06 196 ASN A N 1
ATOM 1560 C CA . ASN A 1 196 ? -7.360 6.192 -15.772 1.00 68.06 196 ASN A CA 1
ATOM 1561 C C . ASN A 1 196 ? -6.819 5.644 -17.106 1.00 68.06 196 ASN A C 1
ATOM 1563 O O . ASN A 1 196 ? -7.597 5.203 -17.948 1.00 68.06 196 ASN A O 1
ATOM 1567 N N . SER A 1 197 ? -5.500 5.699 -17.321 1.00 65.31 197 SER A N 1
ATOM 1568 C CA . SER A 1 197 ? -4.835 5.262 -18.552 1.00 65.31 197 SER A CA 1
ATOM 1569 C C . SER A 1 197 ? -4.014 3.987 -18.344 1.00 65.31 197 SER A C 1
ATOM 1571 O O . SER A 1 197 ? -3.569 3.682 -17.235 1.00 65.31 197 SER A O 1
ATOM 1573 N N . VAL A 1 198 ? -3.830 3.222 -19.422 1.00 63.00 198 VAL A N 1
ATOM 1574 C CA . VAL A 1 198 ? -3.070 1.967 -19.397 1.00 63.00 198 VAL A CA 1
ATOM 1575 C C . VAL A 1 198 ? -1.574 2.263 -19.292 1.00 63.00 198 VAL A C 1
ATOM 1577 O O . VAL A 1 198 ? -1.046 3.135 -19.981 1.00 63.00 198 VAL A O 1
ATOM 1580 N N . LEU A 1 199 ? -0.893 1.505 -18.433 1.00 75.06 199 LEU A N 1
ATOM 1581 C CA . LEU A 1 199 ? 0.558 1.526 -18.274 1.00 75.06 199 LEU A CA 1
ATOM 1582 C C . LEU A 1 199 ? 1.273 1.382 -19.637 1.00 75.06 199 LEU A C 1
ATOM 1584 O O . LEU A 1 199 ? 0.826 0.582 -20.464 1.00 75.06 199 LEU A O 1
ATOM 1588 N N . PRO A 1 200 ? 2.406 2.067 -19.886 1.00 82.00 200 PRO A N 1
ATOM 1589 C CA . PRO A 1 200 ? 3.154 1.870 -21.124 1.00 82.00 200 PRO A CA 1
ATOM 1590 C C . PRO A 1 200 ? 3.582 0.411 -21.300 1.00 82.00 200 PRO A C 1
ATOM 1592 O O . PRO A 1 200 ? 4.354 -0.108 -20.491 1.00 82.00 200 PRO A O 1
ATOM 1595 N N . SER A 1 201 ? 3.116 -0.224 -22.381 1.00 85.19 201 SER A N 1
ATOM 1596 C CA . SER A 1 201 ? 3.295 -1.663 -22.608 1.00 85.19 201 SER A CA 1
ATOM 1597 C C . SER A 1 201 ? 4.761 -2.086 -22.581 1.00 85.19 201 SER A C 1
ATOM 1599 O O . SER A 1 201 ? 5.089 -3.092 -21.966 1.00 85.19 201 SER A O 1
ATOM 1601 N N . VAL A 1 202 ? 5.652 -1.243 -23.116 1.00 90.25 202 VAL A N 1
ATOM 1602 C CA . VAL A 1 202 ? 7.106 -1.456 -23.127 1.00 90.25 202 VAL A CA 1
ATOM 1603 C C . VAL A 1 202 ? 7.683 -1.801 -21.751 1.00 90.25 202 VAL A C 1
ATOM 1605 O O . VAL A 1 202 ? 8.558 -2.651 -21.667 1.00 90.25 202 VAL A O 1
ATOM 1608 N N . LEU A 1 203 ? 7.186 -1.199 -20.663 1.00 91.56 203 LEU A N 1
ATOM 1609 C CA . LEU A 1 203 ? 7.709 -1.467 -19.320 1.00 91.56 203 LEU A CA 1
ATOM 1610 C C . LEU A 1 203 ? 7.404 -2.903 -18.878 1.00 91.56 203 LEU A C 1
ATOM 1612 O O . LEU A 1 203 ? 8.270 -3.582 -18.333 1.00 91.56 203 LEU A O 1
ATOM 1616 N N . VAL A 1 204 ? 6.181 -3.362 -19.141 1.00 91.81 204 VAL A N 1
ATOM 1617 C CA . VAL A 1 204 ? 5.718 -4.702 -18.763 1.00 91.81 204 VAL A CA 1
ATOM 1618 C C . VAL A 1 204 ? 6.250 -5.752 -19.731 1.00 91.81 204 VAL A C 1
ATOM 1620 O O . VAL A 1 204 ? 6.737 -6.789 -19.293 1.00 91.81 204 VAL A O 1
ATOM 1623 N N . ASP A 1 205 ? 6.223 -5.472 -21.033 1.00 93.94 205 ASP A N 1
ATOM 1624 C CA . ASP A 1 205 ? 6.712 -6.377 -22.072 1.00 93.94 205 ASP A CA 1
ATOM 1625 C C . ASP A 1 205 ? 8.211 -6.651 -21.927 1.00 93.94 205 ASP A C 1
ATOM 1627 O O . ASP A 1 205 ? 8.639 -7.797 -22.089 1.00 93.94 205 ASP A O 1
ATOM 1631 N N . SER A 1 206 ? 9.014 -5.634 -21.587 1.00 94.38 206 SER A N 1
ATOM 1632 C CA . SER A 1 206 ? 10.437 -5.832 -21.300 1.00 94.38 206 SER A CA 1
ATOM 1633 C C . SER A 1 206 ? 10.639 -6.712 -20.069 1.00 94.38 206 SER A C 1
ATOM 1635 O O . SER A 1 206 ? 11.396 -7.672 -20.151 1.00 94.38 206 SER A O 1
ATOM 1637 N N . TYR A 1 207 ? 9.927 -6.456 -18.965 1.00 93.88 207 TYR A N 1
ATOM 1638 C CA . TYR A 1 207 ? 10.011 -7.308 -17.773 1.00 93.88 207 TYR A CA 1
ATOM 1639 C C . TYR A 1 207 ? 9.638 -8.765 -18.062 1.00 93.88 207 TYR A C 1
ATOM 1641 O O . TYR A 1 207 ? 10.379 -9.676 -17.696 1.00 93.88 207 TYR A O 1
ATOM 1649 N N . ILE A 1 208 ? 8.517 -8.985 -18.751 1.00 94.62 208 ILE A N 1
ATOM 1650 C CA . ILE A 1 208 ? 8.041 -10.325 -19.104 1.00 94.62 208 ILE A CA 1
ATOM 1651 C C . ILE A 1 208 ? 9.065 -11.054 -19.972 1.00 94.62 208 ILE A C 1
ATOM 1653 O O . ILE A 1 208 ? 9.356 -12.213 -19.702 1.00 94.62 208 ILE A O 1
ATOM 1657 N N . SER A 1 209 ? 9.648 -10.382 -20.966 1.00 95.06 209 SER A N 1
ATOM 1658 C CA . SER A 1 209 ? 10.623 -11.012 -21.865 1.00 95.06 209 SER A CA 1
ATOM 1659 C C . SER A 1 209 ? 11.906 -11.412 -21.121 1.00 95.06 209 SER A C 1
ATOM 1661 O O . SER A 1 209 ? 12.428 -12.504 -21.318 1.00 95.06 209 SER A O 1
ATOM 1663 N N . GLU A 1 210 ? 12.389 -10.572 -20.201 1.00 94.50 210 GLU A N 1
ATOM 1664 C CA . GLU A 1 210 ? 13.550 -10.893 -19.360 1.00 94.50 210 GLU A CA 1
ATOM 1665 C C . GLU A 1 210 ? 13.278 -12.045 -18.377 1.00 94.50 210 GLU A C 1
ATOM 1667 O O . GLU A 1 210 ? 14.177 -12.836 -18.077 1.00 94.50 210 GLU A O 1
ATOM 1672 N N . TYR A 1 211 ? 12.046 -12.151 -17.871 1.00 92.94 211 TYR A N 1
ATOM 1673 C CA . TYR A 1 211 ? 11.608 -13.281 -17.054 1.00 92.94 211 TYR A CA 1
ATOM 1674 C C . TYR A 1 211 ? 11.511 -14.577 -17.875 1.00 92.94 211 TYR A C 1
ATOM 1676 O O . TYR A 1 211 ? 12.031 -15.607 -17.449 1.00 92.94 211 TYR A O 1
ATOM 1684 N N . GLU A 1 212 ? 10.879 -14.528 -19.051 1.00 93.31 212 GLU A N 1
ATOM 1685 C CA . GLU A 1 212 ? 10.708 -15.673 -19.960 1.00 93.31 212 GLU A CA 1
ATOM 1686 C C . GLU A 1 212 ? 12.059 -16.253 -20.404 1.00 93.31 212 GLU A C 1
ATOM 1688 O O . GLU A 1 212 ? 12.215 -17.471 -20.485 1.00 93.31 212 GLU A O 1
ATOM 1693 N N . ASP A 1 213 ? 13.063 -15.395 -20.589 1.00 93.75 213 ASP A N 1
ATOM 1694 C CA . ASP A 1 213 ? 14.433 -15.800 -20.906 1.00 93.75 213 ASP A CA 1
ATOM 1695 C C . ASP A 1 213 ? 15.241 -16.286 -19.680 1.00 93.75 213 ASP A C 1
ATOM 1697 O O . ASP A 1 213 ? 16.437 -16.571 -19.787 1.00 93.75 213 ASP A O 1
ATOM 1701 N N . GLY A 1 214 ? 14.628 -16.347 -18.493 1.00 90.81 214 GLY A N 1
ATOM 1702 C CA . GLY A 1 214 ? 15.261 -16.800 -17.252 1.00 90.81 214 GLY A CA 1
ATOM 1703 C C . GLY A 1 214 ? 16.306 -15.839 -16.681 1.00 90.81 214 GLY A C 1
ATOM 1704 O O . GLY A 1 214 ? 17.068 -16.218 -15.789 1.00 90.81 214 GLY A O 1
ATOM 1705 N N . ARG A 1 215 ? 16.373 -14.595 -17.177 1.00 89.62 215 ARG A N 1
ATOM 1706 C CA . ARG A 1 215 ? 17.334 -13.589 -16.698 1.00 89.62 215 ARG A CA 1
ATOM 1707 C C . ARG A 1 215 ? 16.866 -12.929 -15.410 1.00 89.62 215 ARG A C 1
ATOM 1709 O O . ARG A 1 215 ? 17.705 -12.558 -14.584 1.00 89.62 215 ARG A O 1
ATOM 1716 N N . TRP A 1 216 ? 15.558 -12.732 -15.253 1.00 90.88 216 TRP A N 1
ATOM 1717 C CA . TRP A 1 216 ? 14.945 -12.073 -14.096 1.00 90.88 216 TRP A CA 1
ATOM 1718 C C . TRP A 1 216 ? 14.025 -13.034 -13.333 1.00 90.88 216 TRP A C 1
ATOM 1720 O O . TRP A 1 216 ? 13.531 -14.015 -13.881 1.00 90.88 216 TRP A O 1
ATOM 1730 N N . MET A 1 217 ? 13.803 -12.763 -12.044 1.00 85.94 217 MET A N 1
ATOM 1731 C CA . MET A 1 217 ? 13.003 -13.621 -11.164 1.00 85.94 217 MET A CA 1
ATOM 1732 C C . MET A 1 217 ? 11.561 -13.131 -11.000 1.00 85.94 217 MET A C 1
ATOM 1734 O O . MET A 1 217 ? 11.264 -11.940 -11.118 1.00 85.94 217 MET A O 1
ATOM 1738 N N . SER A 1 218 ? 10.678 -14.073 -10.672 1.00 82.38 218 SER A N 1
ATOM 1739 C CA . SER A 1 218 ? 9.301 -13.792 -10.264 1.00 82.38 218 SER A CA 1
ATOM 1740 C C . SER A 1 218 ? 9.239 -13.308 -8.809 1.00 82.38 218 SER A C 1
ATOM 1742 O O . SER A 1 218 ? 10.043 -13.719 -7.969 1.00 82.38 218 SER A O 1
ATOM 1744 N N . ARG A 1 219 ? 8.253 -12.460 -8.500 1.00 85.19 219 ARG A N 1
ATOM 1745 C CA . ARG A 1 219 ? 7.881 -12.051 -7.138 1.00 85.19 219 ARG A CA 1
ATOM 1746 C C . ARG A 1 219 ? 6.363 -12.095 -7.023 1.00 85.19 219 ARG A C 1
ATOM 1748 O O . ARG A 1 219 ? 5.691 -11.469 -7.835 1.00 85.19 219 ARG A O 1
ATOM 1755 N N . VAL A 1 220 ? 5.826 -12.739 -5.981 1.00 83.81 220 VAL A N 1
ATOM 1756 C CA . VAL A 1 220 ? 4.368 -12.929 -5.813 1.00 83.81 220 VAL A CA 1
ATOM 1757 C C . VAL A 1 220 ? 3.585 -11.620 -5.980 1.00 83.81 220 VAL A C 1
ATOM 1759 O O . VAL A 1 220 ? 2.601 -11.584 -6.715 1.00 83.81 220 VAL A O 1
ATOM 1762 N N . LEU A 1 221 ? 4.040 -10.538 -5.340 1.00 84.44 221 LEU A N 1
ATOM 1763 C CA . LEU A 1 221 ? 3.365 -9.240 -5.383 1.00 84.44 221 LEU A CA 1
ATOM 1764 C C . LEU A 1 221 ? 3.430 -8.566 -6.757 1.00 84.44 221 LEU A C 1
ATOM 1766 O O . LEU A 1 221 ? 2.411 -8.058 -7.222 1.00 84.44 221 LEU A O 1
ATOM 1770 N N . LEU A 1 222 ? 4.590 -8.585 -7.419 1.00 88.19 222 LEU A N 1
ATOM 1771 C CA . LEU A 1 222 ? 4.734 -8.063 -8.779 1.00 88.19 222 LEU A CA 1
ATOM 1772 C C . LEU A 1 222 ? 3.847 -8.839 -9.754 1.00 88.19 222 LEU A C 1
ATOM 1774 O O . LEU A 1 222 ? 3.098 -8.227 -10.509 1.00 88.19 222 LEU A O 1
ATOM 1778 N N . SER A 1 223 ? 3.862 -10.169 -9.690 1.00 89.25 223 SER A N 1
ATOM 1779 C CA . SER A 1 223 ? 3.040 -11.019 -10.552 1.00 89.25 223 SER A CA 1
ATOM 1780 C C . SER A 1 223 ? 1.543 -10.829 -10.285 1.00 89.25 223 SER A C 1
ATOM 1782 O O . SER A 1 223 ? 0.765 -10.756 -11.231 1.00 89.25 223 SER A O 1
ATOM 1784 N N . ASN A 1 224 ? 1.123 -10.631 -9.029 1.00 87.94 224 ASN A N 1
ATOM 1785 C CA . ASN A 1 224 ? -0.262 -10.267 -8.716 1.00 87.94 224 ASN A CA 1
ATOM 1786 C C . ASN A 1 224 ? -0.651 -8.906 -9.320 1.00 87.94 224 ASN A C 1
ATOM 1788 O O . ASN A 1 224 ? -1.703 -8.787 -9.946 1.00 87.94 224 ASN A O 1
ATOM 1792 N N . SER A 1 225 ? 0.200 -7.886 -9.179 1.00 87.25 225 SER A N 1
ATOM 1793 C CA . SER A 1 225 ? -0.034 -6.569 -9.785 1.00 87.25 225 SER A CA 1
ATOM 1794 C C . SER A 1 225 ? -0.106 -6.647 -11.315 1.00 87.25 225 SER A C 1
ATOM 1796 O O . SER A 1 225 ? -0.976 -6.027 -11.927 1.00 87.25 225 SER A O 1
ATOM 1798 N N . LEU A 1 226 ? 0.762 -7.451 -11.936 1.00 90.19 226 LEU A N 1
ATOM 1799 C CA . LEU A 1 226 ? 0.745 -7.722 -13.374 1.00 90.19 226 LEU A CA 1
ATOM 1800 C C . LEU A 1 226 ? -0.539 -8.426 -13.810 1.00 90.19 226 LEU A C 1
ATOM 1802 O O . LEU A 1 226 ? -1.116 -8.042 -14.824 1.00 90.19 226 LEU A O 1
ATOM 1806 N N . TYR A 1 227 ? -1.024 -9.399 -13.036 1.00 91.25 227 TYR A N 1
ATOM 1807 C CA . TYR A 1 227 ? -2.291 -10.070 -13.312 1.00 91.25 227 TYR A CA 1
ATOM 1808 C C . TYR A 1 227 ? -3.457 -9.074 -13.321 1.00 91.25 227 TYR A C 1
ATOM 1810 O O . TYR A 1 227 ? -4.194 -9.001 -14.305 1.00 91.25 227 TYR A O 1
ATOM 1818 N N . VAL A 1 228 ? -3.597 -8.251 -12.276 1.00 87.00 228 VAL A N 1
ATOM 1819 C CA . VAL A 1 228 ? -4.676 -7.249 -12.200 1.00 87.00 228 VAL A CA 1
ATOM 1820 C C . VAL A 1 228 ? -4.605 -6.274 -13.379 1.00 87.00 228 VAL A C 1
ATOM 1822 O O . VAL A 1 228 ? -5.623 -5.974 -14.005 1.00 87.00 228 VAL A O 1
ATOM 1825 N N . MET A 1 229 ? -3.398 -5.824 -13.729 1.00 86.94 229 MET A N 1
ATOM 1826 C CA . MET A 1 229 ? -3.185 -4.940 -14.874 1.00 86.94 229 MET A CA 1
ATOM 1827 C C . MET A 1 229 ? -3.524 -5.626 -16.206 1.00 86.94 229 MET A C 1
ATOM 1829 O O . MET A 1 229 ? -4.114 -5.002 -17.086 1.00 86.94 229 MET A O 1
ATOM 1833 N N . SER A 1 230 ? -3.193 -6.912 -16.359 1.00 91.00 230 SER A N 1
ATOM 1834 C CA . SER A 1 230 ? -3.490 -7.687 -17.568 1.00 91.00 230 SER A CA 1
ATOM 1835 C C . SER A 1 230 ? -4.990 -7.820 -17.823 1.00 91.00 230 SER A C 1
ATOM 1837 O O . SER A 1 230 ? -5.421 -7.666 -18.965 1.00 91.00 230 SER A O 1
ATOM 1839 N N . GLU A 1 231 ? -5.785 -8.004 -16.763 1.00 89.50 231 GLU A N 1
ATOM 1840 C CA . GLU A 1 231 ? -7.246 -8.064 -16.847 1.00 89.50 231 GLU A CA 1
ATOM 1841 C C . GLU A 1 231 ? -7.822 -6.721 -17.304 1.00 89.50 231 GLU A C 1
ATOM 1843 O O . GLU A 1 231 ? -8.678 -6.680 -18.185 1.00 89.50 231 GLU A O 1
ATOM 1848 N N . LYS A 1 232 ? -7.313 -5.608 -16.759 1.00 85.94 232 LYS A N 1
ATOM 1849 C CA . LYS A 1 232 ? -7.727 -4.257 -17.170 1.00 85.94 232 LYS A CA 1
ATOM 1850 C C . LYS A 1 232 ? -7.356 -3.938 -18.615 1.00 85.94 232 LYS A C 1
ATOM 1852 O O . LYS A 1 232 ? -8.127 -3.286 -19.311 1.00 85.94 232 LYS A O 1
ATOM 1857 N N . ALA A 1 233 ? -6.180 -4.377 -19.054 1.00 87.31 233 ALA A N 1
ATOM 1858 C CA . ALA A 1 233 ? -5.681 -4.136 -20.403 1.00 87.31 233 ALA A CA 1
ATOM 1859 C C . ALA A 1 233 ? -6.243 -5.118 -21.449 1.00 87.31 233 ALA A C 1
ATOM 1861 O O . ALA A 1 233 ? -6.067 -4.889 -22.643 1.00 87.31 233 ALA A O 1
ATOM 1862 N N . GLY A 1 234 ? -6.870 -6.223 -21.028 1.00 90.50 234 GLY A N 1
ATOM 1863 C CA . GLY A 1 234 ? -7.259 -7.315 -21.923 1.00 90.50 234 GLY A CA 1
ATOM 1864 C C . GLY A 1 234 ? -6.061 -7.994 -22.604 1.00 90.50 234 GLY A C 1
ATOM 1865 O O . GLY A 1 234 ? -6.187 -8.474 -23.730 1.00 90.50 234 GLY A O 1
ATOM 1866 N N . ASN A 1 235 ? -4.884 -8.002 -21.964 1.00 92.69 235 ASN A N 1
ATOM 1867 C CA . ASN A 1 235 ? -3.649 -8.528 -22.551 1.00 92.69 235 ASN A CA 1
ATOM 1868 C C . ASN A 1 235 ? -3.380 -9.969 -22.094 1.00 92.69 235 ASN A C 1
ATOM 1870 O O . ASN A 1 235 ? -2.907 -10.208 -20.981 1.00 92.69 235 ASN A O 1
ATOM 1874 N N . GLN A 1 236 ? -3.637 -10.930 -22.985 1.00 95.25 236 GLN A N 1
ATOM 1875 C CA . GLN A 1 236 ? -3.514 -12.354 -22.674 1.00 95.25 236 GLN A CA 1
ATOM 1876 C C . GLN A 1 236 ? -2.070 -12.790 -22.371 1.00 95.25 236 GLN A C 1
ATOM 1878 O O . GLN A 1 236 ? -1.863 -13.562 -21.441 1.00 95.25 236 GLN A O 1
ATOM 1883 N N . ARG A 1 237 ? -1.061 -12.255 -23.080 1.00 94.94 237 ARG A N 1
ATOM 1884 C CA . ARG A 1 237 ? 0.353 -12.588 -22.813 1.00 94.94 237 ARG A CA 1
ATOM 1885 C C . ARG A 1 237 ? 0.742 -12.192 -21.390 1.00 94.94 237 ARG A C 1
ATOM 1887 O O . ARG A 1 237 ? 1.392 -12.961 -20.688 1.00 94.94 237 ARG A O 1
ATOM 1894 N N . TRP A 1 238 ? 0.329 -10.999 -20.960 1.00 94.00 238 TRP A N 1
ATOM 1895 C CA . TRP A 1 238 ? 0.600 -10.524 -19.603 1.00 94.00 238 TRP A CA 1
ATOM 1896 C C . TRP A 1 238 ? -0.083 -11.395 -18.561 1.00 94.00 238 TRP A C 1
ATOM 1898 O O . TRP A 1 238 ? 0.541 -11.745 -17.562 1.00 94.00 238 TRP A O 1
ATOM 1908 N N . LYS A 1 239 ? -1.336 -11.779 -18.821 1.00 94.62 239 LYS A N 1
ATOM 1909 C CA . LYS A 1 239 ? -2.113 -12.650 -17.944 1.00 94.62 239 LYS A CA 1
ATOM 1910 C C . LYS A 1 239 ? -1.443 -14.009 -17.764 1.00 94.62 239 LYS A C 1
ATOM 1912 O O . LYS A 1 239 ? -1.221 -14.428 -16.631 1.00 94.62 239 LYS A O 1
ATOM 1917 N N . ASP A 1 240 ? -1.084 -14.665 -18.863 1.00 95.12 240 ASP A N 1
ATOM 1918 C CA . ASP A 1 240 ? -0.475 -15.997 -18.842 1.00 95.12 240 ASP A CA 1
ATOM 1919 C C . ASP A 1 240 ? 0.894 -15.973 -18.148 1.00 95.12 240 ASP A C 1
ATOM 1921 O O . ASP A 1 240 ? 1.173 -16.815 -17.290 1.00 95.12 240 ASP A O 1
ATOM 1925 N N . SER A 1 241 ? 1.718 -14.961 -18.449 1.00 94.62 241 SER A N 1
ATOM 1926 C CA . SER A 1 241 ? 3.016 -14.778 -17.793 1.00 94.62 241 SER A CA 1
ATOM 1927 C C . SER A 1 241 ? 2.858 -14.518 -16.293 1.00 94.62 241 SER A C 1
ATOM 1929 O O . SER A 1 241 ? 3.527 -15.164 -15.488 1.00 94.62 241 SER A O 1
ATOM 1931 N N . ALA A 1 242 ? 1.932 -13.640 -15.891 1.00 93.44 242 ALA A N 1
ATOM 1932 C CA . ALA A 1 242 ? 1.671 -13.335 -14.486 1.00 93.44 242 ALA A CA 1
ATOM 1933 C C . ALA A 1 242 ? 1.217 -14.571 -13.694 1.00 93.44 242 ALA A C 1
ATOM 1935 O O . ALA A 1 242 ? 1.739 -14.828 -12.610 1.00 93.44 242 ALA A O 1
ATOM 1936 N N . LEU A 1 243 ? 0.295 -15.369 -14.244 1.00 93.62 243 LEU A N 1
ATOM 1937 C CA . LEU A 1 243 ? -0.188 -16.593 -13.600 1.00 93.62 243 LEU A CA 1
ATOM 1938 C C . LEU A 1 243 ? 0.928 -17.639 -13.444 1.00 93.62 243 LEU A C 1
ATOM 1940 O O . LEU A 1 243 ? 1.083 -18.204 -12.362 1.00 93.62 243 LEU A O 1
ATOM 1944 N N . CYS A 1 244 ? 1.734 -17.853 -14.489 1.00 92.88 244 CYS A N 1
ATOM 1945 C CA . CYS A 1 244 ? 2.887 -18.759 -14.451 1.00 92.88 244 CYS A CA 1
ATOM 1946 C C . CYS A 1 244 ? 3.912 -18.328 -13.387 1.00 92.88 244 CYS A C 1
ATOM 1948 O O . CYS A 1 244 ? 4.341 -19.120 -12.544 1.00 92.88 244 CYS A O 1
ATOM 1950 N N . GLN A 1 245 ? 4.247 -17.038 -13.378 1.00 92.00 245 GLN A N 1
ATOM 1951 C CA . GLN A 1 245 ? 5.159 -16.442 -12.412 1.00 92.00 245 GLN A CA 1
ATOM 1952 C C . GLN A 1 245 ? 4.684 -16.610 -10.968 1.00 92.00 245 GLN A C 1
ATOM 1954 O O . GLN A 1 245 ? 5.494 -16.951 -10.099 1.00 92.00 245 GLN A O 1
ATOM 1959 N N . THR A 1 246 ? 3.399 -16.362 -10.696 1.00 90.19 246 THR A N 1
ATOM 1960 C CA . THR A 1 246 ? 2.830 -16.545 -9.359 1.00 90.19 246 THR A CA 1
ATOM 1961 C C . THR A 1 246 ? 2.938 -18.000 -8.922 1.00 90.19 246 THR A C 1
ATOM 1963 O O . THR A 1 246 ? 3.356 -18.245 -7.792 1.00 90.19 246 THR A O 1
ATOM 1966 N N . ASP A 1 247 ? 2.592 -18.953 -9.788 1.00 89.81 247 ASP A N 1
ATOM 1967 C CA . ASP A 1 247 ? 2.599 -20.377 -9.444 1.00 89.81 247 ASP A CA 1
ATOM 1968 C C . ASP A 1 247 ? 3.987 -20.834 -8.969 1.00 89.81 247 ASP A C 1
ATOM 1970 O O . ASP A 1 247 ? 4.122 -21.443 -7.908 1.00 89.81 247 ASP A O 1
ATOM 1974 N N . ILE A 1 248 ? 5.036 -20.422 -9.687 1.00 88.75 248 ILE A N 1
ATOM 1975 C CA . ILE A 1 248 ? 6.433 -20.679 -9.312 1.00 88.75 248 ILE A CA 1
ATOM 1976 C C . ILE A 1 248 ? 6.803 -19.966 -8.003 1.00 88.75 248 ILE A C 1
ATOM 1978 O O . ILE A 1 248 ? 7.415 -20.564 -7.118 1.00 88.75 248 ILE A O 1
ATOM 1982 N N . ALA A 1 249 ? 6.431 -18.694 -7.845 1.00 87.69 249 ALA A N 1
ATOM 1983 C CA . ALA A 1 249 ? 6.791 -17.927 -6.655 1.00 87.69 249 ALA A CA 1
ATOM 1984 C C . ALA A 1 249 ? 6.130 -18.479 -5.380 1.00 87.69 249 ALA A C 1
ATOM 1986 O O . ALA A 1 249 ? 6.782 -18.551 -4.338 1.00 87.69 249 ALA A O 1
ATOM 1987 N N . LEU A 1 250 ? 4.875 -18.934 -5.452 1.00 89.69 250 LEU A N 1
ATOM 1988 C CA . LEU A 1 250 ? 4.156 -19.512 -4.311 1.00 89.69 250 LEU A CA 1
ATOM 1989 C C . LEU A 1 250 ? 4.772 -20.825 -3.813 1.00 89.69 250 LEU A C 1
ATOM 1991 O O . LEU A 1 250 ? 4.679 -21.118 -2.620 1.00 89.69 250 LEU A O 1
ATOM 1995 N N . GLN A 1 251 ? 5.431 -21.595 -4.684 1.00 87.56 251 GLN A N 1
ATOM 1996 C CA . GLN A 1 251 ? 6.136 -22.822 -4.287 1.00 87.56 251 GLN A CA 1
ATOM 1997 C C . GLN A 1 251 ? 7.319 -22.545 -3.351 1.00 87.56 251 GLN A C 1
ATOM 1999 O O . GLN A 1 251 ? 7.702 -23.417 -2.575 1.00 87.56 251 GLN A O 1
ATOM 2004 N N . SER A 1 252 ? 7.881 -21.333 -3.394 1.00 85.62 252 SER A N 1
ATOM 2005 C CA . SER A 1 252 ? 9.012 -20.937 -2.549 1.00 85.62 252 SER A CA 1
ATOM 2006 C C . SER A 1 252 ? 8.607 -20.458 -1.146 1.00 85.62 252 SER A C 1
ATOM 2008 O O . SER A 1 252 ? 9.465 -20.298 -0.281 1.00 85.62 252 SER A O 1
ATOM 2010 N N . VAL A 1 253 ? 7.307 -20.256 -0.904 1.00 88.94 253 VAL A N 1
ATOM 2011 C CA . VAL A 1 253 ? 6.761 -19.715 0.349 1.00 88.94 253 VAL A CA 1
ATOM 2012 C C . VAL A 1 253 ? 6.574 -20.838 1.379 1.00 88.94 253 VAL A C 1
ATOM 2014 O O . VAL A 1 253 ? 5.617 -21.616 1.285 1.00 88.94 253 VAL A O 1
ATOM 2017 N N . ASP A 1 254 ? 7.439 -20.900 2.398 1.00 91.44 254 ASP A N 1
ATOM 2018 C CA . ASP A 1 254 ? 7.237 -21.736 3.598 1.00 91.44 254 ASP A CA 1
ATOM 2019 C C . ASP A 1 254 ? 6.645 -20.897 4.740 1.00 91.44 254 ASP A C 1
ATOM 2021 O O . ASP A 1 254 ? 7.338 -20.124 5.406 1.00 91.44 254 ASP A O 1
ATOM 2025 N N . VAL A 1 255 ? 5.352 -21.100 5.011 1.00 91.56 255 VAL A N 1
ATOM 2026 C CA . VAL A 1 255 ? 4.577 -20.334 6.004 1.00 91.56 255 VAL A CA 1
ATOM 2027 C C . VAL A 1 255 ? 5.170 -20.367 7.416 1.00 91.56 255 VAL A C 1
ATOM 2029 O O . VAL A 1 255 ? 4.868 -19.498 8.225 1.00 91.56 255 VAL A O 1
ATOM 2032 N N . ARG A 1 256 ? 6.010 -21.359 7.742 1.00 89.12 256 ARG A N 1
ATOM 2033 C CA . ARG A 1 256 ? 6.576 -21.535 9.091 1.00 89.12 256 ARG A CA 1
ATOM 2034 C C . ARG A 1 256 ? 7.783 -20.644 9.361 1.00 89.12 256 ARG A C 1
ATOM 2036 O O . ARG A 1 256 ? 8.144 -20.472 10.526 1.00 89.12 256 ARG A O 1
ATOM 2043 N N . VAL A 1 257 ? 8.428 -20.149 8.309 1.00 89.31 257 VAL A N 1
ATOM 2044 C CA . VAL A 1 257 ? 9.612 -19.276 8.388 1.00 89.31 257 VAL A CA 1
ATOM 2045 C C . VAL A 1 257 ? 9.371 -17.910 7.753 1.00 89.31 257 VAL A C 1
ATOM 2047 O O . VAL A 1 257 ? 10.208 -17.019 7.885 1.00 89.31 257 VAL A O 1
ATOM 2050 N N . GLU A 1 258 ? 8.235 -17.741 7.083 1.00 89.75 258 GLU A N 1
ATOM 2051 C CA . GLU A 1 258 ? 7.871 -16.495 6.435 1.00 89.75 258 GLU A CA 1
ATOM 2052 C C . GLU A 1 258 ? 7.495 -15.380 7.406 1.00 89.75 258 GLU A C 1
ATOM 2054 O O . GLU A 1 258 ? 7.050 -15.584 8.538 1.00 89.75 258 GLU A O 1
ATOM 2059 N N . THR A 1 259 ? 7.667 -14.154 6.924 1.00 89.25 259 THR A N 1
ATOM 2060 C CA . THR A 1 259 ? 7.301 -12.960 7.692 1.00 89.25 259 THR A CA 1
ATOM 2061 C C . THR A 1 259 ? 5.793 -12.741 7.686 1.00 89.25 259 THR A C 1
ATOM 2063 O O . THR A 1 259 ? 5.112 -13.000 6.690 1.00 89.25 259 THR A O 1
ATOM 2066 N N . LEU A 1 260 ? 5.267 -12.157 8.765 1.00 87.06 260 LEU A N 1
ATOM 2067 C CA . LEU A 1 260 ? 3.851 -11.791 8.833 1.00 87.06 260 LEU A CA 1
ATOM 2068 C C . LEU A 1 260 ? 3.459 -10.814 7.714 1.00 87.06 260 LEU A C 1
ATOM 2070 O O . LEU A 1 260 ? 2.377 -10.930 7.138 1.00 87.06 260 LEU A O 1
ATOM 2074 N N . ARG A 1 261 ? 4.364 -9.900 7.351 1.00 86.19 261 ARG A N 1
ATOM 2075 C CA . ARG A 1 261 ? 4.233 -9.028 6.179 1.00 86.19 261 ARG A CA 1
ATOM 2076 C C . ARG A 1 261 ? 3.935 -9.824 4.911 1.00 86.19 261 ARG A C 1
ATOM 2078 O O . ARG A 1 261 ? 2.914 -9.578 4.287 1.00 86.19 261 ARG A O 1
ATOM 2085 N N . THR A 1 262 ? 4.787 -10.788 4.571 1.00 86.56 262 THR A N 1
ATOM 2086 C CA . THR A 1 262 ? 4.650 -11.564 3.329 1.00 86.56 262 THR A CA 1
ATOM 2087 C C . THR A 1 262 ? 3.392 -12.426 3.347 1.00 86.56 262 THR A C 1
ATOM 2089 O O . THR A 1 262 ? 2.659 -12.483 2.365 1.00 86.56 262 THR A O 1
ATOM 2092 N N . MET A 1 263 ? 3.078 -13.044 4.486 1.00 90.38 263 MET A N 1
ATOM 2093 C CA . MET A 1 263 ? 1.847 -13.822 4.619 1.00 90.38 263 MET A CA 1
ATOM 2094 C C . MET A 1 263 ? 0.589 -12.962 4.445 1.00 90.38 263 MET A C 1
ATOM 2096 O O . MET A 1 263 ? -0.322 -13.348 3.717 1.00 90.38 263 MET A O 1
ATOM 2100 N N . THR A 1 264 ? 0.539 -11.780 5.066 1.00 87.50 264 THR A N 1
ATOM 2101 C CA . THR A 1 264 ? -0.600 -10.857 4.909 1.00 87.50 264 THR A CA 1
ATOM 2102 C C . THR A 1 264 ? -0.690 -10.284 3.494 1.00 87.50 264 THR A C 1
ATOM 2104 O O . THR A 1 264 ? -1.788 -10.211 2.952 1.00 87.50 264 THR A O 1
ATOM 2107 N N . ASP A 1 265 ? 0.443 -9.983 2.855 1.00 85.06 265 ASP A N 1
ATOM 2108 C CA . ASP A 1 265 ? 0.530 -9.596 1.440 1.00 85.06 265 ASP A CA 1
ATOM 2109 C C . ASP A 1 265 ? -0.117 -10.652 0.516 1.00 85.06 265 ASP A C 1
ATOM 2111 O O . ASP A 1 265 ? -0.914 -10.320 -0.366 1.00 85.06 265 ASP A O 1
ATOM 2115 N N . ILE A 1 266 ? 0.152 -11.941 0.756 1.00 88.12 266 ILE A N 1
ATOM 2116 C CA . ILE A 1 266 ? -0.455 -13.049 -0.001 1.00 88.12 266 ILE A CA 1
ATOM 2117 C C . ILE A 1 266 ? -1.965 -13.139 0.260 1.00 88.12 266 ILE A C 1
ATOM 2119 O O . ILE A 1 266 ? -2.737 -13.309 -0.685 1.00 88.12 266 ILE A O 1
ATOM 2123 N N . LEU A 1 267 ? -2.415 -12.994 1.512 1.00 87.25 267 LEU A N 1
ATOM 2124 C CA . LEU A 1 267 ? -3.847 -13.037 1.850 1.00 87.25 267 LEU A CA 1
ATOM 2125 C C . LEU A 1 267 ? -4.667 -11.934 1.163 1.00 87.25 267 LEU A C 1
ATOM 2127 O O . LEU A 1 267 ? -5.868 -12.112 0.967 1.00 87.25 267 LEU A O 1
ATOM 2131 N N . PHE A 1 268 ? -4.039 -10.819 0.782 1.00 80.88 268 PHE A N 1
ATOM 2132 C CA . PHE A 1 268 ? -4.702 -9.726 0.071 1.00 80.88 268 PHE A CA 1
ATOM 2133 C C . PHE A 1 268 ? -4.668 -9.825 -1.456 1.00 80.88 268 PHE A C 1
ATOM 2135 O O . PHE A 1 268 ? -5.369 -9.061 -2.129 1.00 80.88 268 PHE A O 1
ATOM 2142 N N . CYS A 1 269 ? -3.886 -10.748 -2.014 1.00 82.19 269 CYS A N 1
ATOM 2143 C CA . CYS A 1 269 ? -3.921 -11.029 -3.446 1.00 82.19 269 CYS A CA 1
ATOM 2144 C C . CYS A 1 269 ? -5.286 -11.623 -3.850 1.00 82.19 269 CYS A C 1
ATOM 2146 O O . CYS A 1 269 ? -6.037 -12.130 -3.021 1.00 82.19 269 CYS A O 1
ATOM 2148 N N . ASN A 1 270 ? -5.637 -11.551 -5.133 1.00 76.88 270 ASN A N 1
ATOM 2149 C CA . ASN A 1 270 ? -6.871 -12.161 -5.635 1.00 76.88 270 ASN A CA 1
ATOM 2150 C C . ASN A 1 270 ? -6.606 -12.800 -6.995 1.00 76.88 270 ASN A C 1
ATOM 2152 O O . ASN A 1 270 ? -6.830 -12.183 -8.037 1.00 76.88 270 ASN A O 1
ATOM 2156 N N . LEU A 1 271 ? -6.077 -14.023 -6.962 1.00 83.62 271 LEU A N 1
ATOM 2157 C CA . LEU A 1 271 ? -5.647 -14.746 -8.151 1.00 83.62 271 LEU A CA 1
ATOM 2158 C C . LEU A 1 271 ? -6.510 -15.988 -8.381 1.00 83.62 271 LEU A C 1
ATOM 2160 O O . LEU A 1 271 ? -6.777 -16.731 -7.433 1.00 83.62 271 LEU A O 1
ATOM 2164 N N . PRO A 1 272 ? -6.912 -16.268 -9.633 1.00 88.56 272 PRO A N 1
ATOM 2165 C CA . PRO A 1 272 ? -7.722 -17.433 -9.976 1.00 88.56 272 PRO A CA 1
ATOM 2166 C C . PRO A 1 272 ? -6.860 -18.703 -10.106 1.00 88.56 272 PRO A C 1
ATOM 2168 O O . PRO A 1 272 ? -6.991 -19.453 -11.070 1.00 88.56 272 PRO A O 1
ATOM 2171 N N . LEU A 1 273 ? -5.944 -18.937 -9.163 1.00 89.69 273 LEU A N 1
ATOM 2172 C CA . LEU A 1 273 ? -5.042 -20.090 -9.163 1.00 89.69 273 LEU A CA 1
ATOM 2173 C C . LEU A 1 273 ? -5.378 -21.039 -8.016 1.00 89.69 273 LEU A C 1
ATOM 2175 O O . LEU A 1 273 ? -5.553 -20.615 -6.874 1.00 89.69 273 LEU A O 1
ATOM 2179 N N . LYS A 1 274 ? -5.400 -22.342 -8.309 1.00 91.38 274 LYS A N 1
ATOM 2180 C CA . LYS A 1 274 ? -5.585 -23.380 -7.286 1.00 91.38 274 LYS A CA 1
ATOM 2181 C C . LYS A 1 274 ? -4.451 -23.359 -6.258 1.00 91.38 274 LYS A C 1
ATOM 2183 O O . LYS A 1 274 ? -4.716 -23.398 -5.065 1.00 91.38 274 LYS A O 1
ATOM 2188 N N . SER A 1 275 ? -3.208 -23.214 -6.714 1.00 90.62 275 SER A N 1
ATOM 2189 C CA . SER A 1 275 ? -2.025 -23.073 -5.855 1.00 90.62 275 SER A CA 1
ATOM 2190 C C . SER A 1 275 ? -2.097 -21.844 -4.949 1.00 90.62 275 SER A C 1
ATOM 2192 O O . SER A 1 275 ? -1.705 -21.909 -3.785 1.00 90.62 275 SER A O 1
ATOM 2194 N N . TYR A 1 276 ? -2.649 -20.733 -5.452 1.00 91.12 276 TYR A N 1
ATOM 2195 C CA . TYR A 1 276 ? -2.923 -19.550 -4.642 1.00 91.12 276 TYR A CA 1
ATOM 2196 C C . TYR A 1 276 ? -3.949 -19.852 -3.551 1.00 91.12 276 TYR A C 1
ATOM 2198 O O . TYR A 1 276 ? -3.697 -19.533 -2.393 1.00 91.12 276 TYR A O 1
ATOM 2206 N N . GLN A 1 277 ? -5.073 -20.488 -3.892 1.00 91.56 277 GLN A N 1
ATOM 2207 C CA . GLN A 1 277 ? -6.098 -20.869 -2.913 1.00 91.56 277 GLN A CA 1
ATOM 2208 C C . GLN A 1 277 ? -5.520 -21.791 -1.833 1.00 91.56 277 GLN A C 1
ATOM 2210 O O . GLN A 1 277 ? -5.658 -21.499 -0.649 1.00 91.56 277 GLN A O 1
ATOM 2215 N N . GLU A 1 278 ? -4.786 -22.830 -2.233 1.00 93.12 278 GLU A N 1
ATOM 2216 C CA . GLU A 1 278 ? -4.127 -23.769 -1.319 1.00 93.12 278 GLU A CA 1
ATOM 2217 C C . GLU A 1 278 ? -3.131 -23.058 -0.387 1.00 93.12 278 GLU A C 1
ATOM 2219 O O . GLU A 1 278 ? -3.164 -23.270 0.826 1.00 93.12 278 GLU A O 1
ATOM 2224 N N . LYS A 1 279 ? -2.287 -22.161 -0.920 1.00 94.00 279 LYS A N 1
ATOM 2225 C CA . LYS A 1 279 ? -1.335 -21.384 -0.110 1.00 94.00 279 LYS A CA 1
ATOM 2226 C C . LYS A 1 279 ? -2.040 -20.386 0.811 1.00 94.00 279 LYS A C 1
ATOM 2228 O O . LYS A 1 279 ? -1.631 -20.205 1.955 1.00 94.00 279 LYS A O 1
ATOM 2233 N N . SER A 1 280 ? -3.098 -19.740 0.329 1.00 91.00 280 SER A N 1
ATOM 2234 C CA . SER A 1 280 ? -3.921 -18.808 1.102 1.00 91.00 280 SER A CA 1
ATOM 2235 C C . SER A 1 280 ? -4.562 -19.524 2.296 1.00 91.00 280 SER A C 1
ATOM 2237 O O . SER A 1 280 ? -4.487 -19.035 3.421 1.00 91.00 280 SER A O 1
ATOM 2239 N N . ASP A 1 281 ? -5.098 -20.726 2.085 1.00 91.88 281 ASP A N 1
ATOM 2240 C CA . ASP A 1 281 ? -5.676 -21.551 3.147 1.00 91.88 281 ASP A CA 1
ATOM 2241 C C . ASP A 1 281 ? -4.619 -22.077 4.122 1.00 91.88 281 ASP A C 1
ATOM 2243 O O . ASP A 1 281 ? -4.851 -22.094 5.331 1.00 91.88 281 ASP A O 1
ATOM 2247 N N . GLU A 1 282 ? -3.432 -22.448 3.637 1.00 93.88 282 GLU A N 1
ATOM 2248 C CA . GLU A 1 282 ? -2.292 -22.798 4.491 1.00 93.88 282 GLU A CA 1
ATOM 2249 C C . GLU A 1 282 ? -1.927 -21.640 5.434 1.00 93.88 282 GLU A C 1
ATOM 2251 O O . GLU A 1 282 ? -1.815 -21.836 6.648 1.00 93.88 282 GLU A O 1
ATOM 2256 N N . ILE A 1 283 ? -1.818 -20.419 4.898 1.00 92.50 283 ILE A N 1
ATOM 2257 C CA . ILE A 1 283 ? -1.540 -19.209 5.680 1.00 92.50 283 ILE A CA 1
ATOM 2258 C C . ILE A 1 283 ? -2.671 -18.930 6.676 1.00 92.50 283 ILE A C 1
ATOM 2260 O O . ILE A 1 283 ? -2.394 -18.650 7.844 1.00 92.50 283 ILE A O 1
ATOM 2264 N N . ARG A 1 284 ? -3.941 -19.037 6.264 1.00 88.94 284 ARG A N 1
ATOM 2265 C CA . ARG A 1 284 ? -5.089 -18.845 7.167 1.00 88.94 284 ARG A CA 1
ATOM 2266 C C . ARG A 1 284 ? -5.064 -19.830 8.325 1.00 88.94 284 ARG A C 1
ATOM 2268 O O . ARG A 1 284 ? -5.179 -19.421 9.475 1.00 88.94 284 ARG A O 1
ATOM 2275 N N . ASN A 1 285 ? -4.849 -21.111 8.042 1.00 89.12 285 ASN A N 1
ATOM 2276 C CA . ASN A 1 285 ? -4.755 -22.142 9.072 1.00 89.12 285 ASN A CA 1
ATOM 2277 C C . ASN A 1 285 ? -3.574 -21.895 10.023 1.00 89.12 285 ASN A C 1
ATOM 2279 O O . ASN A 1 285 ? -3.658 -22.212 11.211 1.00 89.12 285 ASN A O 1
ATOM 2283 N N . HIS A 1 286 ? -2.484 -21.311 9.516 1.00 89.62 286 HIS A N 1
ATOM 2284 C CA . HIS A 1 286 ? -1.328 -20.935 10.319 1.00 89.62 286 HIS A CA 1
ATOM 2285 C C . HIS A 1 286 ? -1.608 -19.724 11.230 1.00 89.62 286 HIS A C 1
ATOM 2287 O O . HIS A 1 286 ? -1.271 -19.758 12.416 1.00 89.62 286 HIS A O 1
ATOM 2293 N N . LEU A 1 287 ? -2.234 -18.667 10.705 1.00 86.31 287 LEU A N 1
ATOM 2294 C CA . LEU A 1 287 ? -2.418 -17.385 11.401 1.00 86.31 287 LEU A CA 1
ATOM 2295 C C . LEU A 1 287 ? -3.715 -17.277 12.214 1.00 86.31 287 LEU A C 1
ATOM 2297 O O . LEU A 1 287 ? -3.771 -16.486 13.151 1.00 86.31 287 LEU A O 1
ATOM 2301 N N . PHE A 1 288 ? -4.735 -18.074 11.898 1.00 81.75 288 PHE A N 1
ATOM 2302 C CA . PHE A 1 288 ? -6.053 -18.050 12.546 1.00 81.75 288 PHE A CA 1
ATOM 2303 C C . PHE A 1 288 ? -6.398 -19.381 13.226 1.00 81.75 288 PHE A C 1
ATOM 2305 O O . PHE A 1 288 ? -7.561 -19.767 13.333 1.00 81.75 288 PHE A O 1
ATOM 2312 N N . THR A 1 289 ? -5.381 -20.106 13.698 1.00 80.44 289 THR A N 1
ATOM 2313 C CA . THR A 1 289 ? -5.585 -21.349 14.449 1.00 80.44 289 THR A CA 1
ATOM 2314 C C . THR A 1 289 ? -6.356 -21.107 15.754 1.00 80.44 289 THR A C 1
ATOM 2316 O O . THR A 1 289 ? -6.136 -20.118 16.454 1.00 80.44 289 THR A O 1
ATOM 2319 N N . THR A 1 290 ? -7.242 -22.040 16.113 1.00 75.75 290 THR A N 1
ATOM 2320 C CA . THR A 1 290 ? -8.009 -22.008 17.372 1.00 75.75 290 THR A CA 1
ATOM 2321 C C . THR A 1 290 ? -7.166 -22.384 18.595 1.00 75.75 290 THR A C 1
ATOM 2323 O O . THR A 1 290 ? -7.562 -22.127 19.731 1.00 75.75 290 THR A O 1
ATOM 2326 N N . ASP A 1 291 ? -5.982 -22.961 18.381 1.00 81.12 291 ASP A N 1
ATOM 2327 C CA . ASP A 1 291 ? -5.014 -23.276 19.427 1.00 81.12 291 ASP A CA 1
ATOM 2328 C C . ASP A 1 291 ? -4.244 -22.006 19.827 1.00 81.12 291 ASP A C 1
ATOM 2330 O O . ASP A 1 291 ? -3.281 -21.595 19.175 1.00 81.12 291 ASP A O 1
ATOM 2334 N N . GLY A 1 292 ? -4.672 -21.369 20.921 1.00 73.00 292 GLY A N 1
ATOM 2335 C CA . GLY A 1 292 ? -4.111 -20.093 21.375 1.00 73.00 292 GLY A CA 1
ATOM 2336 C C . GLY A 1 292 ? -2.606 -20.127 21.686 1.00 73.00 292 GLY A C 1
ATOM 2337 O O . GLY A 1 292 ? -1.926 -19.102 21.544 1.00 73.00 292 GLY A O 1
ATOM 2338 N N . GLN A 1 293 ? -2.057 -21.287 22.069 1.00 78.00 293 GLN A N 1
ATOM 2339 C CA . GLN A 1 293 ? -0.618 -21.441 22.296 1.00 78.00 293 GLN A CA 1
ATOM 2340 C C . GLN A 1 293 ? 0.131 -21.472 20.962 1.00 78.00 293 GLN A C 1
ATOM 2342 O O . GLN A 1 293 ? 1.103 -20.727 20.799 1.00 78.00 293 GLN A O 1
ATOM 2347 N N . LYS A 1 294 ? -0.342 -22.266 19.992 1.00 83.12 294 LYS A N 1
ATOM 2348 C CA . LYS A 1 294 ? 0.238 -22.299 18.638 1.00 83.12 294 LYS A CA 1
ATOM 2349 C C . LYS A 1 294 ? 0.135 -20.956 17.941 1.00 83.12 294 LYS A C 1
ATOM 2351 O O . LYS A 1 294 ? 1.124 -20.511 17.377 1.00 83.12 294 LYS A O 1
ATOM 2356 N N . LEU A 1 295 ? -1.004 -20.278 18.039 1.00 77.25 295 LEU A N 1
ATOM 2357 C CA . LEU A 1 295 ? -1.173 -18.932 17.503 1.00 77.25 295 LEU A CA 1
ATOM 2358 C C . LEU A 1 295 ? -0.087 -17.989 18.025 1.00 77.25 295 LEU A C 1
ATOM 2360 O O . LEU A 1 295 ? 0.585 -17.314 17.252 1.00 77.25 295 LEU A O 1
ATOM 2364 N N . THR A 1 296 ? 0.086 -17.949 19.349 1.00 76.00 296 THR A N 1
ATOM 2365 C CA . THR A 1 296 ? 1.060 -17.054 19.984 1.00 76.00 296 THR A CA 1
ATOM 2366 C C . THR A 1 296 ? 2.478 -17.371 19.497 1.00 76.00 296 THR A C 1
ATOM 2368 O O . THR A 1 296 ? 3.258 -16.458 19.237 1.00 76.00 296 THR A O 1
ATOM 2371 N N . GLN A 1 297 ? 2.807 -18.654 19.320 1.00 82.19 297 GLN A N 1
ATOM 2372 C CA . GLN A 1 297 ? 4.090 -19.085 18.757 1.00 82.19 297 GLN A CA 1
ATOM 2373 C C . GLN A 1 297 ? 4.247 -18.690 17.283 1.00 82.19 297 GLN A C 1
ATOM 2375 O O . GLN A 1 297 ? 5.309 -18.202 16.906 1.00 82.19 297 GLN A O 1
ATOM 2380 N N . ASN A 1 298 ? 3.210 -18.874 16.466 1.00 85.19 298 ASN A N 1
ATOM 2381 C CA . ASN A 1 298 ? 3.211 -18.540 15.043 1.00 85.19 298 ASN A CA 1
ATOM 2382 C C . ASN A 1 298 ? 3.397 -17.034 14.835 1.00 85.19 298 ASN A C 1
ATOM 2384 O O . ASN A 1 298 ? 4.303 -16.624 14.117 1.00 85.19 298 ASN A O 1
ATOM 2388 N N . LEU A 1 299 ? 2.618 -16.206 15.541 1.00 79.88 299 LEU A N 1
ATOM 2389 C CA . LEU A 1 299 ? 2.752 -14.749 15.489 1.00 79.88 299 LEU A CA 1
ATOM 2390 C C . LEU A 1 299 ? 4.127 -14.289 15.986 1.00 79.88 299 LEU A C 1
ATOM 2392 O O . LEU A 1 299 ? 4.772 -13.484 15.325 1.00 79.88 299 LEU A O 1
ATOM 2396 N N . SER A 1 300 ? 4.614 -14.841 17.101 1.00 79.12 300 SER A N 1
ATOM 2397 C CA . SER A 1 300 ? 5.941 -14.511 17.640 1.00 79.12 300 SER A CA 1
ATOM 2398 C C . SER A 1 300 ? 7.077 -14.836 16.659 1.00 79.12 300 SER A C 1
ATOM 2400 O O . SER A 1 300 ? 8.033 -14.076 16.556 1.00 79.12 300 SER A O 1
ATOM 2402 N N . ARG A 1 301 ? 6.963 -15.931 15.894 1.00 83.06 301 ARG A N 1
ATOM 2403 C CA . ARG A 1 301 ? 7.938 -16.289 14.849 1.00 83.06 301 ARG A CA 1
ATOM 2404 C C . ARG A 1 301 ? 7.833 -15.394 13.615 1.00 83.06 301 ARG A C 1
ATOM 2406 O O . ARG A 1 301 ? 8.856 -14.995 13.068 1.00 83.06 301 ARG A O 1
ATOM 2413 N N . ALA A 1 302 ? 6.610 -15.097 13.182 1.00 82.88 302 ALA A N 1
ATOM 2414 C CA . ALA A 1 302 ? 6.341 -14.335 11.966 1.00 82.88 302 ALA A CA 1
ATOM 2415 C C . ALA A 1 302 ? 6.660 -12.835 12.117 1.00 82.88 302 ALA A C 1
ATOM 2417 O O . ALA A 1 302 ? 6.983 -12.156 11.136 1.00 82.88 302 ALA A O 1
ATOM 2418 N N . ILE A 1 303 ? 6.575 -12.306 13.341 1.00 76.62 303 ILE A N 1
ATOM 2419 C CA . ILE A 1 303 ? 6.988 -10.946 13.687 1.00 76.62 303 ILE A CA 1
ATOM 2420 C C . ILE A 1 303 ? 8.493 -10.974 13.971 1.00 76.62 303 ILE A C 1
ATOM 2422 O O . ILE A 1 303 ? 8.943 -11.446 15.010 1.00 76.62 303 ILE A O 1
ATOM 2426 N N . SER A 1 304 ? 9.299 -10.465 13.038 1.00 64.25 304 SER A N 1
ATOM 2427 C CA . SER A 1 304 ? 10.753 -10.413 13.218 1.00 64.25 304 SER A CA 1
ATOM 2428 C C . SER A 1 304 ? 11.133 -9.656 14.499 1.00 64.25 304 SER A C 1
ATOM 2430 O O . SER A 1 304 ? 10.769 -8.492 14.657 1.00 64.25 304 SER A O 1
ATOM 2432 N N . HIS A 1 305 ? 11.966 -10.261 15.357 1.00 54.75 305 HIS A N 1
ATOM 2433 C CA . HIS A 1 305 ? 12.521 -9.608 16.555 1.00 54.75 305 HIS A CA 1
ATOM 2434 C C . HIS A 1 305 ? 13.273 -8.295 16.262 1.00 54.75 305 HIS A C 1
ATOM 2436 O O . HIS A 1 305 ? 13.463 -7.489 17.166 1.00 54.75 305 HIS A O 1
ATOM 2442 N N . LYS A 1 306 ? 13.707 -8.062 15.012 1.00 50.34 306 LYS A N 1
ATOM 2443 C CA . LYS A 1 306 ? 14.376 -6.815 14.604 1.00 50.34 306 LYS A CA 1
ATOM 2444 C C . LYS A 1 306 ? 13.403 -5.681 14.252 1.00 50.34 306 LYS A C 1
ATOM 2446 O O . LYS A 1 306 ? 13.817 -4.531 14.271 1.00 50.34 306 LYS A O 1
ATOM 2451 N N . ASN A 1 307 ? 12.136 -5.994 13.970 1.00 53.44 307 ASN A N 1
ATOM 2452 C CA . ASN A 1 307 ? 11.107 -5.050 13.524 1.00 53.44 307 ASN A CA 1
ATOM 2453 C C . ASN A 1 307 ? 9.843 -5.201 14.387 1.00 53.44 307 ASN A C 1
ATOM 2455 O O . ASN A 1 307 ? 8.772 -5.531 13.883 1.00 53.44 307 ASN A O 1
ATOM 2459 N N . MET A 1 308 ? 9.966 -4.950 15.694 1.00 51.22 308 MET A N 1
ATOM 2460 C CA . MET A 1 308 ? 8.851 -4.976 16.657 1.00 51.22 308 MET A CA 1
ATOM 2461 C C . MET A 1 308 ? 7.819 -3.846 16.460 1.00 51.22 308 MET A C 1
ATOM 2463 O O . MET A 1 308 ? 7.023 -3.579 17.354 1.00 51.22 308 MET A O 1
ATOM 2467 N N . SER A 1 309 ? 7.794 -3.150 15.320 1.00 55.25 309 SER A N 1
ATOM 2468 C CA . SER A 1 309 ? 6.721 -2.194 15.063 1.00 55.25 309 SER A CA 1
ATOM 2469 C C . SER A 1 309 ? 5.433 -2.976 14.807 1.00 55.25 309 SER A C 1
ATOM 2471 O O . SER A 1 309 ? 5.241 -3.522 13.727 1.00 55.25 309 SER A O 1
ATOM 2473 N N . ALA A 1 310 ? 4.502 -3.022 15.762 1.00 58.56 310 ALA A N 1
ATOM 2474 C CA . ALA A 1 310 ? 3.156 -3.588 15.564 1.00 58.56 310 ALA A CA 1
ATOM 2475 C C . ALA A 1 310 ? 2.270 -2.743 14.615 1.00 58.56 310 ALA A C 1
ATOM 2477 O O . ALA A 1 310 ? 1.046 -2.741 14.725 1.00 58.56 310 ALA A O 1
ATOM 2478 N N . GLY A 1 311 ? 2.901 -1.992 13.711 1.00 65.50 311 GLY A N 1
ATOM 2479 C CA . GLY A 1 311 ? 2.263 -1.172 12.700 1.00 65.50 311 GLY A CA 1
ATOM 2480 C C . GLY A 1 311 ? 1.815 -1.973 11.482 1.00 65.50 311 GLY A C 1
ATOM 2481 O O . GLY A 1 311 ? 1.911 -3.200 11.399 1.00 65.50 311 GLY A O 1
ATOM 2482 N N . TYR A 1 312 ? 1.339 -1.238 10.491 1.00 73.88 312 TYR A N 1
ATOM 2483 C CA . TYR A 1 312 ? 0.783 -1.777 9.262 1.00 73.88 312 TYR A CA 1
ATOM 2484 C C . TYR A 1 312 ? 1.825 -2.550 8.430 1.00 73.88 312 TYR A C 1
ATOM 2486 O O . TYR A 1 312 ? 1.534 -3.640 7.939 1.00 73.88 312 TYR A O 1
ATOM 2494 N N . ALA A 1 313 ? 3.073 -2.078 8.359 1.00 79.00 313 ALA A N 1
ATOM 2495 C CA . ALA A 1 313 ? 4.153 -2.674 7.570 1.00 79.00 313 ALA A CA 1
ATOM 2496 C C . ALA A 1 313 ? 4.566 -4.075 8.035 1.00 79.00 313 ALA A C 1
ATOM 2498 O O . ALA A 1 313 ? 4.787 -4.952 7.200 1.00 79.00 313 ALA A O 1
ATOM 2499 N N . SER A 1 314 ? 4.658 -4.309 9.348 1.00 75.25 314 SER A N 1
ATOM 2500 C CA . SER A 1 314 ? 5.048 -5.619 9.897 1.00 75.25 314 SER A CA 1
ATOM 2501 C C . SER A 1 314 ? 3.980 -6.689 9.678 1.00 75.25 314 SER A C 1
ATOM 2503 O O . SER A 1 314 ? 4.286 -7.878 9.719 1.00 75.25 314 SER A O 1
ATOM 2505 N N . GLY A 1 315 ? 2.747 -6.263 9.395 1.00 77.25 315 GLY A N 1
ATOM 2506 C CA . GLY A 1 315 ? 1.618 -7.128 9.087 1.00 77.25 315 GLY A CA 1
ATOM 2507 C C . GLY A 1 315 ? 0.619 -7.285 10.232 1.00 77.25 315 GLY A C 1
ATOM 2508 O O . GLY A 1 315 ? -0.452 -7.817 9.983 1.00 77.25 315 GLY A O 1
ATOM 2509 N N . MET A 1 316 ? 0.880 -6.795 11.453 1.00 84.12 316 MET A N 1
ATOM 2510 C CA . MET A 1 316 ? -0.063 -6.978 12.576 1.00 84.12 316 MET A CA 1
ATOM 2511 C C . MET A 1 316 ? -1.370 -6.202 12.398 1.00 84.12 316 MET A C 1
ATOM 2513 O O . MET A 1 316 ? -2.447 -6.792 12.467 1.00 84.12 316 MET A O 1
ATOM 2517 N N . SER A 1 317 ? -1.306 -4.900 12.100 1.00 87.12 317 SER A N 1
ATOM 2518 C CA . SER A 1 317 ? -2.519 -4.113 11.818 1.00 87.12 317 SER A CA 1
ATOM 2519 C C . SER A 1 317 ? -3.257 -4.649 10.583 1.00 87.12 317 SER A C 1
ATOM 2521 O O . SER A 1 317 ? -4.481 -4.689 10.550 1.00 87.12 317 SER A O 1
ATOM 2523 N N . ARG A 1 318 ? -2.514 -5.143 9.588 1.00 86.12 318 ARG A N 1
ATOM 2524 C CA . ARG A 1 318 ? -3.070 -5.778 8.387 1.00 86.12 318 ARG A CA 1
ATOM 2525 C C . ARG A 1 318 ? -3.745 -7.118 8.672 1.00 86.12 318 ARG A C 1
ATOM 2527 O O . ARG A 1 318 ? -4.806 -7.379 8.118 1.00 86.12 318 ARG A O 1
ATOM 2534 N N . LEU A 1 319 ? -3.189 -7.925 9.572 1.00 86.19 319 LEU A N 1
ATOM 2535 C CA . LEU A 1 319 ? -3.789 -9.177 10.023 1.00 86.19 319 LEU A CA 1
ATOM 2536 C C . LEU A 1 319 ? -5.131 -8.929 10.720 1.00 86.19 319 LEU A C 1
ATOM 2538 O O . LEU A 1 319 ? -6.095 -9.635 10.434 1.00 86.19 319 LEU A O 1
ATOM 2542 N N . LEU A 1 320 ? -5.208 -7.909 11.584 1.00 87.38 320 LEU A N 1
ATOM 2543 C CA . LEU A 1 320 ? -6.469 -7.492 12.210 1.00 87.38 320 LEU A CA 1
ATOM 2544 C C . LEU A 1 320 ? -7.511 -7.114 11.154 1.00 87.38 320 LEU A C 1
ATOM 2546 O O . LEU A 1 320 ? -8.643 -7.590 11.202 1.00 87.38 320 LEU A O 1
ATOM 2550 N N . LEU A 1 321 ? -7.114 -6.320 10.159 1.00 87.00 321 LEU A N 1
ATOM 2551 C CA . LEU A 1 321 ? -7.995 -5.941 9.056 1.00 87.00 321 LEU A CA 1
ATOM 2552 C C . LEU A 1 321 ? -8.439 -7.152 8.222 1.00 87.00 321 LEU A C 1
ATOM 2554 O O . LEU A 1 321 ? -9.609 -7.223 7.846 1.00 87.00 321 LEU A O 1
ATOM 2558 N N . CYS A 1 322 ? -7.552 -8.120 7.954 1.00 84.31 322 CYS A N 1
ATOM 2559 C CA . CYS A 1 322 ? -7.920 -9.396 7.329 1.00 84.31 322 CYS A CA 1
ATOM 2560 C C . CYS A 1 322 ? -8.984 -10.129 8.150 1.00 84.31 322 CYS A C 1
ATOM 2562 O O . CYS A 1 322 ? -10.021 -10.491 7.602 1.00 84.31 322 CYS A O 1
ATOM 2564 N N . ALA A 1 323 ? -8.759 -10.292 9.456 1.00 83.94 323 ALA A N 1
ATOM 2565 C CA . ALA A 1 323 ? -9.669 -11.010 10.344 1.00 83.94 323 ALA A CA 1
ATOM 2566 C C . ALA A 1 323 ? -11.061 -10.359 10.391 1.00 83.94 323 ALA A C 1
ATOM 2568 O O . ALA A 1 323 ? -12.074 -11.035 10.216 1.00 83.94 323 ALA A O 1
ATOM 2569 N N . VAL A 1 324 ? -11.112 -9.031 10.548 1.00 84.62 324 VAL A N 1
ATOM 2570 C CA . VAL A 1 324 ? -12.367 -8.264 10.549 1.00 84.62 324 VAL A CA 1
ATOM 2571 C C . VAL A 1 324 ? -13.086 -8.380 9.200 1.00 84.62 324 VAL A C 1
ATOM 2573 O O . VAL A 1 324 ? -14.309 -8.536 9.162 1.00 84.62 324 VAL A O 1
ATOM 2576 N N . ASN A 1 325 ? -12.361 -8.339 8.077 1.00 81.38 325 ASN A N 1
ATOM 2577 C CA . ASN A 1 325 ? -12.956 -8.503 6.746 1.00 81.38 325 ASN A CA 1
ATOM 2578 C C . ASN A 1 325 ? -13.572 -9.882 6.542 1.00 81.38 325 ASN A C 1
ATOM 2580 O O . ASN A 1 325 ? -14.677 -9.977 6.013 1.00 81.38 325 ASN A O 1
ATOM 2584 N N . GLU A 1 326 ? -12.848 -10.932 6.926 1.00 78.19 326 GLU A N 1
ATOM 2585 C CA . GLU A 1 326 ? -13.312 -12.307 6.771 1.00 78.19 326 GLU A CA 1
ATOM 2586 C C . GLU A 1 326 ? -14.555 -12.569 7.627 1.00 78.19 326 GLU A C 1
ATOM 2588 O O . GLU A 1 326 ? -15.503 -13.177 7.136 1.00 78.19 326 GLU A O 1
ATOM 2593 N N . TYR A 1 327 ? -14.603 -12.040 8.854 1.00 76.06 327 TYR A N 1
ATOM 2594 C CA . TYR A 1 327 ? -15.768 -12.201 9.726 1.00 76.06 327 TYR A CA 1
ATOM 2595 C C . TYR A 1 327 ? -16.982 -11.416 9.219 1.00 76.06 327 TYR A C 1
ATOM 2597 O O . TYR A 1 327 ? -18.098 -11.926 9.157 1.00 76.06 327 TYR A O 1
ATOM 2605 N N . THR A 1 328 ? -16.787 -10.148 8.856 1.00 75.44 328 THR A N 1
ATOM 2606 C CA . THR A 1 328 ? -17.910 -9.253 8.537 1.00 75.44 328 THR A CA 1
ATOM 2607 C C . THR A 1 328 ? -18.368 -9.336 7.080 1.00 75.44 328 THR A C 1
ATOM 2609 O O . THR A 1 328 ? -19.374 -8.720 6.721 1.00 75.44 328 THR A O 1
ATOM 2612 N N . GLY A 1 329 ? -17.604 -10.006 6.209 1.00 71.88 329 GLY A N 1
ATOM 2613 C CA . GLY A 1 329 ? -17.795 -9.978 4.756 1.00 71.88 329 GLY A CA 1
ATOM 2614 C C . GLY A 1 329 ? -17.650 -8.578 4.141 1.00 71.88 329 GLY A C 1
ATOM 2615 O O . GLY A 1 329 ? -17.989 -8.368 2.972 1.00 71.88 329 GLY A O 1
ATOM 2616 N N . ARG A 1 330 ? -17.184 -7.580 4.910 1.00 66.81 330 ARG A N 1
ATOM 2617 C CA . ARG A 1 330 ? -17.118 -6.186 4.465 1.00 66.81 330 ARG A CA 1
ATOM 2618 C C . ARG A 1 330 ? -15.992 -6.014 3.450 1.00 66.81 330 ARG A C 1
ATOM 2620 O O . ARG A 1 330 ? -14.834 -6.340 3.685 1.00 66.81 330 ARG A O 1
ATOM 2627 N N . LYS A 1 331 ? -16.336 -5.384 2.328 1.00 60.06 331 LYS A N 1
ATOM 2628 C CA . LYS A 1 331 ? -15.390 -4.939 1.294 1.00 60.06 331 LYS A CA 1
ATOM 2629 C C . LYS A 1 331 ? -14.775 -3.559 1.569 1.00 60.06 331 LYS A C 1
ATOM 2631 O O . LYS A 1 331 ? -13.988 -3.079 0.770 1.00 60.06 331 LYS A O 1
ATOM 2636 N N . ARG A 1 332 ? -15.105 -2.896 2.688 1.00 53.59 332 ARG A N 1
ATOM 2637 C CA . ARG A 1 332 ? -14.675 -1.503 2.970 1.00 53.59 332 ARG A CA 1
ATOM 2638 C C . ARG A 1 332 ? -13.153 -1.336 3.032 1.00 53.59 332 ARG A C 1
ATOM 2640 O O . ARG A 1 332 ? -12.631 -0.308 2.619 1.00 53.59 332 ARG A O 1
ATOM 2647 N N . ASN A 1 333 ? -12.449 -2.392 3.426 1.00 54.16 333 ASN A N 1
ATOM 2648 C CA . ASN A 1 333 ? -10.992 -2.429 3.456 1.00 54.16 333 ASN A CA 1
ATOM 2649 C C . ASN A 1 333 ? -10.360 -2.775 2.095 1.00 54.16 333 ASN A C 1
ATOM 2651 O O . ASN A 1 333 ? -9.148 -2.937 2.039 1.00 54.16 333 ASN A O 1
ATOM 2655 N N . GLU A 1 334 ? -11.119 -2.885 0.990 1.00 52.38 334 GLU A N 1
ATOM 2656 C CA . GLU A 1 334 ? -10.558 -3.049 -0.369 1.00 52.38 334 GLU A CA 1
ATOM 2657 C C . GLU A 1 334 ? -9.545 -1.944 -0.715 1.00 52.38 334 GLU A C 1
ATOM 2659 O O . GLU A 1 334 ? -8.568 -2.202 -1.415 1.00 52.38 334 GLU A O 1
ATOM 2664 N N . VAL A 1 335 ? -9.727 -0.756 -0.129 1.00 47.31 335 VAL A N 1
ATOM 2665 C CA . VAL A 1 335 ? -8.850 0.424 -0.228 1.00 47.31 335 VAL A CA 1
ATOM 2666 C C . VAL A 1 335 ? -7.502 0.219 0.495 1.00 47.31 335 VAL A C 1
ATOM 2668 O O . VAL A 1 335 ? -6.530 0.907 0.204 1.00 47.31 335 VAL A O 1
ATOM 2671 N N . LEU A 1 336 ? -7.409 -0.747 1.413 1.00 55.66 336 LEU A N 1
ATOM 2672 C CA . LEU A 1 336 ? -6.204 -1.068 2.192 1.00 55.66 336 LEU A CA 1
ATOM 2673 C C . LEU A 1 336 ? -5.455 -2.295 1.642 1.00 55.66 336 LEU A C 1
ATOM 2675 O O . LEU A 1 336 ? -4.263 -2.452 1.885 1.00 55.66 336 LEU A O 1
ATOM 2679 N N . ARG A 1 337 ? -6.135 -3.157 0.874 1.00 55.09 337 ARG A N 1
ATOM 2680 C CA . ARG A 1 337 ? -5.603 -4.459 0.425 1.00 55.09 337 ARG A CA 1
ATOM 2681 C C . ARG A 1 337 ? -4.263 -4.409 -0.331 1.00 55.09 337 ARG A C 1
ATOM 2683 O O . ARG A 1 337 ? -3.513 -5.362 -0.173 1.00 55.09 337 ARG A O 1
ATOM 2690 N N . PRO A 1 338 ? -3.932 -3.386 -1.143 1.00 46.97 338 PRO A N 1
ATOM 2691 C CA . PRO A 1 338 ? -2.727 -3.443 -1.973 1.00 46.97 338 PRO A CA 1
ATOM 2692 C C . PRO A 1 338 ? -1.698 -2.341 -1.699 1.00 46.97 338 PRO A C 1
ATOM 2694 O O . PRO A 1 338 ? -0.764 -2.212 -2.491 1.00 46.97 338 PRO A O 1
ATOM 2697 N N . LEU A 1 339 ? -1.867 -1.551 -0.632 1.00 51.59 339 LEU A N 1
ATOM 2698 C CA . LEU A 1 339 ? -0.817 -0.635 -0.189 1.00 51.59 339 LEU A CA 1
ATOM 2699 C C . LEU A 1 339 ? 0.312 -1.427 0.464 1.00 51.59 339 LEU A C 1
ATOM 2701 O O . LEU A 1 339 ? 0.047 -2.089 1.498 1.00 51.59 339 LEU A O 1
#